Protein AF-A0A955AXB2-F1 (afdb_monomer_lite)

Radius of gyration: 25.14 Å; chains: 1; bounding box: 56×48×85 Å

Structure (mmCIF, N/CA/C/O backbone):
data_AF-A0A955AXB2-F1
#
_entry.id   AF-A0A955AXB2-F1
#
loop_
_atom_site.group_PDB
_atom_site.id
_atom_site.type_symbol
_atom_site.label_atom_id
_atom_site.label_alt_id
_atom_site.label_comp_id
_atom_site.label_asym_id
_atom_site.label_entity_id
_atom_site.label_seq_id
_atom_site.pdbx_PDB_ins_code
_atom_site.Cartn_x
_atom_site.Cartn_y
_atom_site.Cartn_z
_atom_site.occupancy
_atom_site.B_iso_or_equiv
_atom_site.auth_seq_id
_atom_site.auth_comp_id
_atom_site.auth_asym_id
_atom_site.auth_atom_id
_atom_site.pdbx_PDB_model_num
ATOM 1 N N . SER A 1 1 ? 7.270 -14.750 -4.312 1.00 51.28 1 SER A N 1
ATOM 2 C CA . SER A 1 1 ? 8.033 -15.766 -5.059 1.00 51.28 1 SER A CA 1
ATOM 3 C C . SER A 1 1 ? 7.136 -16.397 -6.114 1.00 51.28 1 SER A C 1
ATOM 5 O O . SER A 1 1 ? 6.634 -17.493 -5.933 1.00 51.28 1 SER A O 1
ATOM 7 N N . GLY A 1 2 ? 6.802 -15.643 -7.157 1.00 82.00 2 GLY A N 1
ATOM 8 C CA . GLY A 1 2 ? 5.908 -16.134 -8.207 1.00 82.00 2 GLY A CA 1
ATOM 9 C C . GLY A 1 2 ? 6.251 -15.438 -9.507 1.00 82.00 2 GLY A C 1
ATOM 10 O O . GLY A 1 2 ? 7.011 -15.958 -10.304 1.00 82.00 2 GLY A O 1
ATOM 11 N N . ALA A 1 3 ? 5.800 -14.198 -9.664 1.00 85.06 3 ALA A N 1
ATOM 12 C CA . ALA A 1 3 ? 6.042 -13.440 -10.888 1.00 85.06 3 ALA A CA 1
ATOM 13 C C . ALA A 1 3 ? 7.533 -13.166 -11.183 1.00 85.06 3 ALA A C 1
ATOM 15 O O . ALA A 1 3 ? 7.950 -13.289 -12.324 1.00 85.06 3 ALA A O 1
ATOM 16 N N . VAL A 1 4 ? 8.346 -12.840 -10.169 1.00 89.06 4 VAL A N 1
ATOM 17 C CA . VAL A 1 4 ? 9.789 -12.568 -10.359 1.00 89.06 4 VAL A CA 1
ATOM 18 C C . VAL A 1 4 ? 10.558 -13.820 -10.793 1.00 89.06 4 VAL A C 1
ATOM 20 O O . VAL A 1 4 ? 11.469 -13.723 -11.606 1.00 89.06 4 VAL A O 1
ATOM 23 N N . ASP A 1 5 ? 10.171 -14.989 -10.283 1.00 90.69 5 ASP A N 1
ATOM 24 C CA . ASP A 1 5 ? 10.824 -16.253 -10.627 1.00 90.69 5 ASP A CA 1
ATOM 25 C C . ASP A 1 5 ? 10.492 -16.650 -12.078 1.00 90.69 5 ASP A C 1
ATOM 27 O O . ASP A 1 5 ? 11.391 -17.035 -12.818 1.00 90.69 5 ASP A O 1
ATOM 31 N N . LEU A 1 6 ? 9.240 -16.431 -12.513 1.00 91.75 6 LEU A N 1
ATOM 32 C CA . LEU A 1 6 ? 8.797 -16.650 -13.900 1.00 91.75 6 LEU A CA 1
ATOM 33 C C . LEU A 1 6 ? 9.489 -15.721 -14.910 1.00 91.75 6 LEU A C 1
ATOM 35 O O . LEU A 1 6 ? 9.713 -16.116 -16.051 1.00 91.75 6 LEU A O 1
ATOM 39 N N . LEU A 1 7 ? 9.831 -14.490 -14.507 1.00 89.44 7 LEU A N 1
ATOM 40 C CA . LEU A 1 7 ? 10.678 -13.617 -15.329 1.00 89.44 7 LEU A CA 1
ATOM 41 C C . LEU A 1 7 ? 12.093 -14.196 -15.460 1.00 89.44 7 LEU A C 1
ATOM 43 O O . LEU A 1 7 ? 12.698 -14.135 -16.524 1.00 89.44 7 LEU A O 1
ATOM 47 N N . GLY A 1 8 ? 12.624 -14.757 -14.372 1.00 87.94 8 GLY A N 1
ATOM 48 C CA . GLY A 1 8 ? 13.990 -15.267 -14.325 1.00 87.94 8 GLY A CA 1
ATOM 49 C C . GLY A 1 8 ? 14.218 -16.574 -15.069 1.00 87.94 8 GLY A C 1
ATOM 50 O O . GLY A 1 8 ? 15.299 -16.777 -15.620 1.00 87.94 8 GLY A O 1
ATOM 51 N N . ASP A 1 9 ? 13.225 -17.462 -15.082 1.00 91.06 9 ASP A N 1
ATOM 52 C CA . ASP A 1 9 ? 13.291 -18.735 -15.807 1.00 91.06 9 ASP A CA 1
ATOM 53 C C . ASP A 1 9 ? 12.774 -18.649 -17.255 1.00 91.06 9 ASP A C 1
ATOM 55 O O . ASP A 1 9 ? 12.876 -19.623 -18.004 1.00 91.06 9 ASP A O 1
ATOM 59 N N . GLY A 1 10 ? 12.271 -17.479 -17.666 1.00 89.62 10 GLY A N 1
ATOM 60 C CA . GLY A 1 10 ? 11.761 -17.221 -19.012 1.00 89.62 10 GLY A CA 1
ATOM 61 C C . GLY A 1 10 ? 10.361 -17.780 -19.275 1.00 89.62 10 GLY A C 1
ATOM 62 O O . GLY A 1 10 ? 9.910 -17.775 -20.417 1.00 89.62 10 GLY A O 1
ATOM 63 N N . SER A 1 11 ? 9.653 -18.257 -18.248 1.00 93.56 11 SER A N 1
ATOM 64 C CA . SER A 1 11 ? 8.255 -18.692 -18.373 1.00 93.56 11 SER A CA 1
ATOM 65 C C . SER A 1 11 ? 7.278 -17.519 -18.519 1.00 93.56 11 SER A C 1
ATOM 67 O O . SER A 1 11 ? 6.122 -17.732 -18.891 1.00 93.56 11 SER A O 1
ATOM 69 N N . ALA A 1 12 ? 7.711 -16.293 -18.212 1.00 92.19 12 ALA A N 1
ATOM 70 C CA . ALA A 1 12 ? 6.975 -15.061 -18.465 1.00 92.19 12 ALA A CA 1
ATOM 71 C C . ALA A 1 12 ? 7.893 -13.968 -19.029 1.00 92.19 12 ALA A C 1
ATOM 73 O O . ALA A 1 12 ? 8.966 -13.718 -18.491 1.00 92.19 12 ALA A O 1
ATOM 74 N N . ASP A 1 13 ? 7.419 -13.255 -20.052 1.00 91.19 13 ASP A N 1
ATOM 75 C CA . ASP A 1 13 ? 8.125 -12.100 -20.630 1.00 91.19 13 ASP A CA 1
ATOM 76 C C . ASP A 1 13 ? 7.826 -10.783 -19.890 1.00 91.19 13 ASP A C 1
ATOM 78 O O . ASP A 1 13 ? 8.565 -9.807 -20.004 1.00 91.19 13 ASP A O 1
ATOM 82 N N . ALA A 1 14 ? 6.717 -10.728 -19.144 1.00 92.44 14 ALA A N 1
ATOM 83 C CA . ALA A 1 14 ? 6.271 -9.542 -18.419 1.00 92.44 14 ALA A CA 1
ATOM 84 C C . ALA A 1 14 ? 5.514 -9.910 -17.137 1.00 92.44 14 ALA A C 1
ATOM 86 O O . ALA A 1 14 ? 4.823 -10.929 -17.066 1.00 92.44 14 ALA A O 1
ATOM 87 N N . ALA A 1 15 ? 5.599 -9.039 -16.130 1.00 91.06 15 ALA A N 1
ATOM 88 C CA . ALA A 1 15 ? 4.895 -9.190 -14.864 1.00 91.06 15 ALA A CA 1
ATOM 89 C C . ALA A 1 15 ? 4.265 -7.870 -14.415 1.00 91.06 15 ALA A C 1
ATOM 91 O O . ALA A 1 15 ? 4.911 -6.824 -14.419 1.00 91.06 15 ALA A O 1
ATOM 92 N N . PHE A 1 16 ? 3.026 -7.942 -13.930 1.00 89.81 16 PHE A N 1
ATOM 93 C CA . PHE A 1 16 ? 2.415 -6.851 -13.179 1.00 89.81 16 PHE A CA 1
ATOM 94 C C . PHE A 1 16 ? 2.817 -6.982 -11.714 1.00 89.81 16 PHE A C 1
ATOM 96 O O . PHE A 1 16 ? 2.400 -7.911 -11.020 1.00 89.81 16 PHE A O 1
ATOM 103 N N . LEU A 1 17 ? 3.645 -6.053 -11.251 1.00 88.44 17 LEU A N 1
ATOM 104 C CA . LEU A 1 17 ? 4.075 -5.964 -9.863 1.00 88.44 17 LEU A CA 1
ATOM 105 C C . LEU A 1 17 ? 3.535 -4.663 -9.277 1.00 88.44 17 LEU A C 1
ATOM 107 O O . LEU A 1 17 ? 3.697 -3.596 -9.862 1.00 88.44 17 LEU A O 1
ATOM 111 N N . GLY A 1 18 ? 2.890 -4.755 -8.121 1.00 83.56 18 GLY A N 1
ATOM 112 C CA . GLY A 1 18 ? 2.308 -3.609 -7.439 1.00 83.56 18 GLY A CA 1
ATOM 113 C C . GLY A 1 18 ? 2.368 -3.795 -5.934 1.00 83.56 18 GLY A C 1
ATOM 114 O O . GLY A 1 18 ? 2.362 -4.918 -5.428 1.00 83.56 18 GLY A O 1
ATOM 115 N N . GLY A 1 19 ? 2.446 -2.683 -5.218 1.00 84.50 19 GLY A N 1
ATOM 116 C CA . GLY A 1 19 ? 2.536 -2.678 -3.772 1.00 84.50 19 GLY A CA 1
ATOM 117 C C . GLY A 1 19 ? 2.910 -1.306 -3.240 1.00 84.50 19 GLY A C 1
ATOM 118 O O . GLY A 1 19 ? 3.043 -0.332 -3.980 1.00 84.50 19 GLY A O 1
ATOM 119 N N . ALA A 1 20 ? 3.084 -1.247 -1.926 1.00 83.06 20 ALA A N 1
ATOM 120 C CA . ALA A 1 20 ? 3.637 -0.082 -1.265 1.00 83.06 20 ALA A CA 1
ATOM 121 C C . ALA A 1 20 ? 5.047 0.216 -1.801 1.00 83.06 20 ALA A C 1
ATOM 123 O O . ALA A 1 20 ? 5.866 -0.695 -1.911 1.00 83.06 20 ALA A O 1
ATOM 124 N N . VAL A 1 21 ? 5.330 1.477 -2.130 1.00 87.12 21 VAL A N 1
ATOM 125 C CA . VAL A 1 21 ? 6.632 1.902 -2.661 1.00 87.12 21 VAL A CA 1
ATOM 126 C C . VAL A 1 21 ? 7.593 2.214 -1.499 1.00 87.12 21 VAL A C 1
ATOM 128 O O . VAL A 1 21 ? 7.199 2.936 -0.577 1.00 87.12 21 VAL A O 1
ATOM 131 N N . PRO A 1 22 ? 8.839 1.702 -1.512 1.00 88.19 22 PRO A N 1
ATOM 132 C CA . PRO A 1 22 ? 9.388 0.725 -2.458 1.00 88.19 22 PRO A CA 1
ATOM 133 C C . PRO A 1 22 ? 8.850 -0.694 -2.202 1.00 88.19 22 PRO A C 1
ATOM 135 O O . PRO A 1 22 ? 8.693 -1.116 -1.060 1.00 88.19 22 PRO A O 1
ATOM 138 N N . THR A 1 23 ? 8.596 -1.449 -3.272 1.00 88.69 23 THR A N 1
ATOM 139 C CA . THR A 1 23 ? 8.058 -2.814 -3.213 1.00 88.69 23 THR A CA 1
ATOM 140 C C . THR A 1 23 ? 9.178 -3.841 -3.355 1.00 88.69 23 THR A C 1
ATOM 142 O O . THR A 1 23 ? 9.854 -3.897 -4.383 1.00 88.69 23 THR A O 1
ATOM 145 N N . GLY A 1 24 ? 9.325 -4.726 -2.363 1.00 90.00 24 GLY A N 1
ATOM 146 C CA . GLY A 1 24 ? 10.428 -5.695 -2.311 1.00 90.00 24 GLY A CA 1
ATOM 147 C C . GLY A 1 24 ? 10.548 -6.617 -3.532 1.00 90.00 24 GLY A C 1
ATOM 148 O O . GLY A 1 24 ? 11.661 -6.922 -3.948 1.00 90.00 24 GLY A O 1
ATOM 149 N N . SER A 1 25 ? 9.438 -7.018 -4.164 1.00 90.75 25 SER A N 1
ATOM 150 C CA . SER A 1 25 ? 9.485 -7.842 -5.384 1.00 90.75 25 SER A CA 1
ATOM 151 C C . SER A 1 25 ? 10.054 -7.093 -6.591 1.00 90.75 25 SER A C 1
ATOM 153 O O . SER A 1 25 ? 10.748 -7.698 -7.402 1.00 90.75 25 SER A O 1
ATOM 155 N N . ILE A 1 26 ? 9.798 -5.787 -6.705 1.00 92.75 26 ILE A N 1
ATOM 156 C CA . ILE A 1 26 ? 10.350 -4.949 -7.779 1.00 92.75 26 ILE A CA 1
ATOM 157 C C . ILE A 1 26 ? 11.840 -4.708 -7.519 1.00 92.75 26 ILE A C 1
ATOM 159 O O . ILE A 1 26 ? 12.657 -4.843 -8.428 1.00 92.75 26 ILE A O 1
ATOM 163 N N . THR A 1 27 ? 12.221 -4.454 -6.262 1.00 93.19 27 THR A N 1
ATOM 164 C CA . THR A 1 27 ? 13.632 -4.373 -5.854 1.00 93.19 27 THR A CA 1
ATOM 165 C C . THR A 1 27 ? 14.385 -5.669 -6.162 1.00 93.19 27 THR A C 1
ATOM 167 O O . THR A 1 27 ? 15.495 -5.622 -6.684 1.00 93.19 27 THR A O 1
ATOM 170 N N . GLN A 1 28 ? 13.785 -6.830 -5.883 1.00 91.81 28 GLN A N 1
ATOM 171 C CA . GLN A 1 28 ? 14.384 -8.125 -6.205 1.00 91.81 28 GLN A CA 1
ATOM 172 C C . GLN A 1 28 ? 14.550 -8.293 -7.720 1.00 91.81 28 GLN A C 1
ATOM 174 O O . GLN A 1 28 ? 15.654 -8.576 -8.174 1.00 91.81 28 GLN A O 1
ATOM 179 N N . ALA A 1 29 ? 13.490 -8.063 -8.503 1.00 92.12 29 ALA A N 1
ATOM 180 C CA . ALA A 1 29 ? 13.532 -8.207 -9.958 1.00 92.12 29 ALA A CA 1
ATOM 181 C C . ALA A 1 29 ? 14.610 -7.319 -10.601 1.00 92.12 29 ALA A C 1
ATOM 183 O O . ALA A 1 29 ? 15.454 -7.820 -11.336 1.00 92.12 29 ALA A O 1
ATOM 184 N N . THR A 1 30 ? 14.637 -6.031 -10.248 1.00 93.25 30 THR A N 1
ATOM 185 C CA . THR A 1 30 ? 15.599 -5.037 -10.771 1.00 93.25 30 THR A CA 1
ATOM 186 C C . THR A 1 30 ? 17.043 -5.292 -10.322 1.00 93.25 30 THR A C 1
ATOM 188 O O . THR A 1 30 ? 17.992 -4.856 -10.972 1.00 93.25 30 THR A O 1
ATOM 191 N N . SER A 1 31 ? 17.245 -6.006 -9.209 1.00 92.19 31 SER A N 1
ATOM 192 C CA . SER A 1 31 ? 18.582 -6.385 -8.734 1.00 92.19 31 SER A CA 1
ATOM 193 C C . SER A 1 31 ? 19.124 -7.632 -9.432 1.00 92.19 31 SER A C 1
ATOM 195 O O . SER A 1 31 ? 20.340 -7.760 -9.577 1.00 92.19 31 SER A O 1
ATOM 197 N N . THR A 1 32 ? 18.245 -8.553 -9.836 1.00 90.44 32 THR A N 1
ATOM 198 C CA . THR A 1 32 ? 18.618 -9.852 -10.418 1.00 90.44 32 THR A CA 1
ATOM 199 C C . THR A 1 32 ? 18.653 -9.832 -11.944 1.00 90.44 32 THR A C 1
ATOM 201 O O . THR A 1 32 ? 19.529 -10.464 -12.530 1.00 90.44 32 THR A O 1
ATOM 204 N N . PHE A 1 33 ? 17.739 -9.104 -12.580 1.00 89.06 33 PHE A N 1
ATOM 205 C CA . PHE A 1 33 ? 17.561 -9.091 -14.030 1.00 89.06 33 PHE A CA 1
ATOM 206 C C . PHE A 1 33 ? 17.709 -7.677 -14.587 1.00 89.06 33 PHE A C 1
ATOM 208 O O . PHE A 1 33 ? 17.547 -6.691 -13.865 1.00 89.06 33 PHE A O 1
ATOM 215 N N . ASP A 1 34 ? 18.000 -7.589 -15.881 1.00 88.69 34 ASP A N 1
ATOM 216 C CA . ASP A 1 34 ? 17.825 -6.348 -16.627 1.00 88.69 34 ASP A CA 1
ATOM 217 C C . ASP A 1 34 ? 16.338 -6.215 -16.973 1.00 88.69 34 ASP A C 1
ATOM 219 O O . ASP A 1 34 ? 15.787 -7.056 -17.686 1.00 88.69 34 ASP A O 1
ATOM 223 N N . VAL A 1 35 ? 15.663 -5.233 -16.377 1.00 89.81 35 VAL A N 1
ATOM 224 C CA . VAL A 1 35 ? 14.211 -5.068 -16.495 1.00 89.81 35 VAL A CA 1
ATOM 225 C C . VAL A 1 35 ? 13.880 -3.721 -17.107 1.00 89.81 35 VAL A C 1
ATOM 227 O O . VAL A 1 35 ? 14.484 -2.703 -16.780 1.00 89.81 35 VAL A O 1
ATOM 230 N N . PHE A 1 36 ? 12.860 -3.716 -17.956 1.00 91.00 36 PHE A N 1
ATOM 231 C CA . PHE A 1 36 ? 12.318 -2.506 -18.550 1.00 91.00 36 PHE A CA 1
ATOM 232 C C . PHE A 1 36 ? 10.959 -2.177 -17.924 1.00 91.00 36 PHE A C 1
ATOM 234 O O . PHE A 1 36 ? 10.058 -3.020 -17.892 1.00 91.00 36 PHE A O 1
ATOM 241 N N . PHE A 1 37 ? 10.800 -0.946 -17.435 1.00 92.56 37 PHE A N 1
ATOM 242 C CA . PHE A 1 37 ? 9.522 -0.455 -16.923 1.00 92.56 37 PHE A CA 1
ATOM 243 C C . PHE A 1 37 ? 8.636 -0.012 -18.088 1.00 92.56 37 PHE A C 1
ATOM 245 O O . PHE A 1 37 ? 8.947 0.948 -18.787 1.00 92.56 37 PHE A O 1
ATOM 252 N N . VAL A 1 38 ? 7.512 -0.700 -18.291 1.00 92.19 38 VAL A N 1
ATOM 253 C CA . VAL A 1 38 ? 6.556 -0.364 -19.354 1.00 92.19 38 VAL A CA 1
ATOM 254 C C . VAL A 1 38 ? 5.634 0.764 -18.873 1.00 92.19 38 VAL A C 1
ATOM 256 O O . VAL A 1 38 ? 4.850 0.526 -17.950 1.00 92.19 38 VAL A O 1
ATOM 259 N N . PRO A 1 39 ? 5.691 1.976 -19.461 1.00 88.88 39 PRO A N 1
ATOM 260 C CA . PRO A 1 39 ? 4.860 3.092 -19.028 1.00 88.88 39 PRO A CA 1
ATOM 261 C C . PRO A 1 39 ? 3.386 2.857 -19.360 1.00 88.88 39 PRO A C 1
ATOM 263 O O . PRO A 1 39 ? 3.035 2.269 -20.386 1.00 88.88 39 PRO A O 1
ATOM 266 N N . TYR A 1 40 ? 2.508 3.371 -18.502 1.00 87.31 40 TYR A N 1
ATOM 267 C CA . TYR A 1 40 ? 1.085 3.445 -18.808 1.00 87.31 40 TYR A CA 1
ATOM 268 C C . TYR A 1 40 ? 0.824 4.600 -19.771 1.00 87.31 40 TYR A C 1
ATOM 270 O O . TYR A 1 40 ? 1.214 5.736 -19.496 1.00 87.31 40 TYR A O 1
ATOM 278 N N . ASP A 1 41 ? 0.095 4.327 -20.853 1.00 92.06 41 ASP A N 1
ATOM 279 C CA . ASP A 1 41 ? -0.450 5.386 -21.699 1.00 92.06 41 ASP A CA 1
ATOM 280 C C . ASP A 1 41 ? -1.324 6.333 -20.860 1.00 92.06 41 ASP A C 1
ATOM 282 O O . ASP A 1 41 ? -2.189 5.899 -20.092 1.00 92.06 41 ASP A O 1
ATOM 286 N N . GLU A 1 42 ? -1.090 7.636 -21.003 1.00 91.06 42 GLU A N 1
ATOM 287 C CA . GLU A 1 42 ? -1.757 8.662 -20.204 1.00 91.06 42 GLU A CA 1
ATOM 288 C C . GLU A 1 42 ? -3.272 8.662 -20.417 1.00 91.06 42 GLU A C 1
ATOM 290 O O . GLU A 1 42 ? -4.035 8.718 -19.452 1.00 91.06 42 GLU A O 1
ATOM 295 N N . GLN A 1 43 ? -3.728 8.525 -21.663 1.00 93.19 43 GLN A N 1
ATOM 296 C CA . GLN A 1 43 ? -5.157 8.534 -21.968 1.00 93.19 43 GLN A CA 1
ATOM 297 C C . GLN A 1 43 ? -5.844 7.284 -21.414 1.00 93.19 43 GLN A C 1
ATOM 299 O O . GLN A 1 43 ? -6.973 7.354 -20.931 1.00 93.19 43 GLN A O 1
ATOM 304 N N . VAL A 1 44 ? -5.180 6.125 -21.470 1.00 91.25 44 VAL A N 1
ATOM 305 C CA . VAL A 1 44 ? -5.661 4.894 -20.828 1.00 91.25 44 VAL A CA 1
ATOM 306 C C . VAL A 1 44 ? -5.757 5.085 -19.316 1.00 91.25 44 VAL A C 1
ATOM 308 O O . VAL A 1 44 ? -6.765 4.691 -18.728 1.00 91.25 44 VAL A O 1
ATOM 311 N N . ARG A 1 45 ? -4.749 5.706 -18.694 1.00 91.25 45 ARG A N 1
ATOM 312 C CA . ARG A 1 45 ? -4.717 5.960 -17.251 1.00 91.25 45 ARG A CA 1
ATOM 313 C C . ARG A 1 45 ? -5.881 6.842 -16.806 1.00 91.25 45 ARG A C 1
ATOM 315 O O . ARG A 1 45 ? -6.613 6.455 -15.898 1.00 91.25 45 ARG A O 1
ATOM 322 N N . GLN A 1 46 ? -6.121 7.948 -17.506 1.00 91.75 46 GLN A N 1
ATOM 323 C CA . GLN A 1 46 ? -7.240 8.842 -17.200 1.00 91.75 46 GLN A CA 1
ATOM 324 C C . GLN A 1 46 ? -8.595 8.148 -17.380 1.00 91.75 46 GLN A C 1
ATOM 326 O O . GLN A 1 46 ? -9.440 8.213 -16.491 1.00 91.75 46 GLN A O 1
ATOM 331 N N . ARG A 1 47 ? -8.775 7.352 -18.445 1.00 93.25 47 ARG A N 1
ATOM 332 C CA . ARG A 1 47 ? -9.998 6.543 -18.612 1.00 93.25 47 ARG A CA 1
ATOM 333 C C . ARG A 1 47 ? -10.213 5.540 -17.477 1.00 93.25 47 ARG A C 1
ATOM 335 O O . ARG A 1 47 ? -11.359 5.241 -17.143 1.00 93.25 47 ARG A O 1
ATOM 342 N N . LEU A 1 48 ? -9.144 4.975 -16.911 1.00 91.38 48 LEU A N 1
ATOM 343 C CA . LEU A 1 48 ? -9.246 4.073 -15.762 1.00 91.38 48 LEU A CA 1
ATOM 344 C C . LEU A 1 48 ? -9.669 4.824 -14.500 1.00 91.38 48 LEU A C 1
ATOM 346 O O . LEU A 1 48 ? -10.560 4.340 -13.810 1.00 91.38 48 LEU A O 1
ATOM 350 N N . ILE A 1 49 ? -9.088 5.995 -14.238 1.00 90.19 49 ILE A N 1
ATOM 351 C CA . ILE A 1 49 ? -9.437 6.846 -13.090 1.00 90.19 49 ILE A CA 1
ATOM 352 C C . ILE A 1 49 ? -10.900 7.301 -13.178 1.00 90.19 49 ILE A C 1
ATOM 354 O O . ILE A 1 49 ? -11.651 7.154 -12.217 1.00 90.19 49 ILE A O 1
ATOM 358 N N . GLU A 1 50 ? -11.343 7.763 -14.350 1.00 90.81 50 GLU A N 1
ATOM 359 C CA . GLU A 1 50 ? -12.732 8.184 -14.582 1.00 90.81 50 GLU A CA 1
ATOM 360 C C . GLU A 1 50 ? -13.733 7.037 -14.391 1.00 90.81 50 GLU A C 1
ATOM 362 O O . GLU A 1 50 ? -14.811 7.219 -13.823 1.00 90.81 50 GLU A O 1
ATOM 367 N N . LYS A 1 51 ? -13.393 5.839 -14.880 1.00 92.75 51 LYS A N 1
ATOM 368 C CA . LYS A 1 51 ? -14.294 4.681 -14.847 1.00 92.75 51 LYS A CA 1
ATOM 369 C C . LYS A 1 51 ? -14.324 3.985 -13.487 1.00 92.75 51 LYS A C 1
ATOM 371 O O . LYS A 1 51 ? -15.338 3.380 -13.133 1.00 92.75 51 LYS A O 1
ATOM 376 N N . TYR A 1 52 ? -13.218 4.019 -12.755 1.00 88.44 52 TYR A N 1
ATOM 377 C CA . TYR A 1 52 ? -13.022 3.274 -11.519 1.00 88.44 52 TYR A CA 1
ATOM 378 C C . TYR A 1 52 ? -12.498 4.223 -10.431 1.00 88.44 52 TYR A C 1
ATOM 380 O O . TYR A 1 52 ? -11.286 4.382 -10.291 1.00 88.44 52 TYR A O 1
ATOM 388 N N . PRO A 1 53 ? -13.394 4.796 -9.604 1.00 79.19 53 PRO A N 1
ATOM 389 C CA . PRO A 1 53 ? -13.062 5.846 -8.629 1.00 79.19 53 PRO A CA 1
ATOM 390 C C . PRO A 1 53 ? -12.053 5.469 -7.528 1.00 79.19 53 PRO A C 1
ATOM 392 O O . PRO A 1 53 ? -11.717 6.304 -6.695 1.00 79.19 53 PRO A O 1
ATOM 395 N N . PHE A 1 54 ? -11.604 4.211 -7.482 1.00 80.69 54 PHE A N 1
ATOM 396 C CA . PHE A 1 54 ? -10.553 3.741 -6.578 1.00 80.69 54 PHE A CA 1
ATOM 397 C C . PHE A 1 54 ? -9.139 3.877 -7.166 1.00 80.69 54 PHE A C 1
ATOM 399 O O . PHE A 1 54 ? -8.163 3.720 -6.433 1.00 80.69 54 PHE A O 1
ATOM 406 N N . PHE A 1 55 ? -9.008 4.137 -8.471 1.00 87.62 55 PHE A N 1
ATOM 407 C CA . PHE A 1 55 ? -7.726 4.487 -9.069 1.00 87.62 55 PHE A CA 1
ATOM 408 C C . PHE A 1 55 ? -7.441 5.975 -8.874 1.00 87.62 55 PHE A C 1
ATOM 410 O O . PHE A 1 55 ? -8.294 6.830 -9.095 1.00 87.62 55 PHE A O 1
ATOM 417 N N . HIS A 1 56 ? -6.201 6.273 -8.513 1.00 86.56 56 HIS A N 1
ATOM 418 C CA . HIS A 1 56 ? -5.662 7.619 -8.414 1.00 86.56 56 HIS A CA 1
ATOM 419 C C . HIS A 1 56 ? -4.363 7.702 -9.211 1.00 86.56 56 HIS A C 1
ATOM 421 O O . HIS A 1 56 ? -3.629 6.714 -9.311 1.00 86.56 56 HIS A O 1
ATOM 427 N N . ASP A 1 57 ? -4.054 8.886 -9.732 1.00 89.19 57 ASP A N 1
ATOM 428 C CA . ASP A 1 57 ? -2.727 9.159 -10.277 1.00 89.19 57 ASP A CA 1
ATOM 429 C C . ASP A 1 57 ? -1.662 9.019 -9.179 1.00 89.19 57 ASP A C 1
ATOM 431 O O . ASP A 1 57 ? -1.867 9.395 -8.020 1.00 89.19 57 ASP A O 1
ATOM 435 N N . ALA A 1 58 ? -0.515 8.457 -9.548 1.00 89.75 58 ALA A N 1
ATOM 436 C CA . ALA A 1 58 ? 0.661 8.401 -8.697 1.00 89.75 58 ALA A CA 1
ATOM 437 C C . ALA A 1 58 ? 1.939 8.431 -9.529 1.00 89.75 58 ALA A C 1
ATOM 439 O O . ALA A 1 58 ? 1.955 8.026 -10.688 1.00 89.75 58 ALA A O 1
ATOM 440 N N . THR A 1 59 ? 3.028 8.852 -8.897 1.00 92.38 59 THR A N 1
ATOM 441 C CA . THR A 1 59 ? 4.359 8.863 -9.501 1.00 92.38 59 THR A CA 1
ATOM 442 C C . THR A 1 59 ? 5.306 8.099 -8.595 1.00 92.38 59 THR A C 1
ATOM 444 O O . THR A 1 59 ? 5.345 8.339 -7.386 1.00 92.38 59 THR A O 1
ATOM 447 N N . VAL A 1 60 ? 6.055 7.159 -9.167 1.00 92.75 60 VAL A N 1
ATOM 448 C CA . VAL A 1 60 ? 7.206 6.552 -8.494 1.00 92.75 60 VAL A CA 1
ATOM 449 C C . VAL A 1 60 ? 8.417 7.426 -8.810 1.00 92.75 60 VAL A C 1
ATOM 451 O O . VAL A 1 60 ? 8.736 7.549 -9.991 1.00 92.75 60 VAL A O 1
ATOM 454 N N . PRO A 1 61 ? 9.080 8.030 -7.809 1.00 93.25 61 PRO A N 1
ATOM 455 C CA . PRO A 1 61 ? 10.234 8.881 -8.069 1.00 93.25 61 PRO A CA 1
ATOM 456 C C . PRO A 1 61 ? 11.368 8.127 -8.768 1.00 93.25 61 PRO A C 1
ATOM 458 O O . PRO A 1 61 ? 11.628 6.959 -8.443 1.00 93.25 61 PRO A O 1
ATOM 461 N N . GLY A 1 62 ? 12.079 8.805 -9.664 1.00 95.12 62 GLY A N 1
ATOM 462 C CA . GLY A 1 62 ? 13.335 8.314 -10.228 1.00 95.12 62 GLY A CA 1
ATOM 463 C C . GLY A 1 62 ? 14.336 7.926 -9.131 1.00 95.12 62 GLY A C 1
ATOM 464 O O . GLY A 1 62 ? 14.333 8.460 -8.020 1.00 95.12 62 GLY A O 1
ATOM 465 N N . GLY A 1 63 ? 15.158 6.918 -9.401 1.00 93.69 63 GLY A N 1
ATOM 466 C CA . GLY A 1 63 ? 16.105 6.333 -8.452 1.00 93.69 63 GLY A CA 1
ATOM 467 C C . GLY A 1 63 ? 15.483 5.403 -7.401 1.00 93.69 63 GLY A C 1
ATOM 468 O O . GLY A 1 63 ? 16.218 4.808 -6.613 1.00 93.69 63 GLY A O 1
ATOM 469 N N . THR A 1 64 ? 14.154 5.222 -7.379 1.00 94.12 64 THR A N 1
ATOM 470 C CA . THR A 1 64 ? 13.497 4.300 -6.428 1.00 94.12 64 THR A CA 1
ATOM 471 C C . THR A 1 64 ? 13.918 2.843 -6.645 1.00 94.12 64 THR A C 1
ATOM 473 O O . THR A 1 64 ? 14.048 2.079 -5.685 1.00 94.12 64 THR A O 1
ATOM 476 N N . TYR A 1 65 ? 14.134 2.447 -7.901 1.00 94.75 65 TYR A N 1
ATOM 477 C CA . TYR A 1 65 ? 14.589 1.113 -8.277 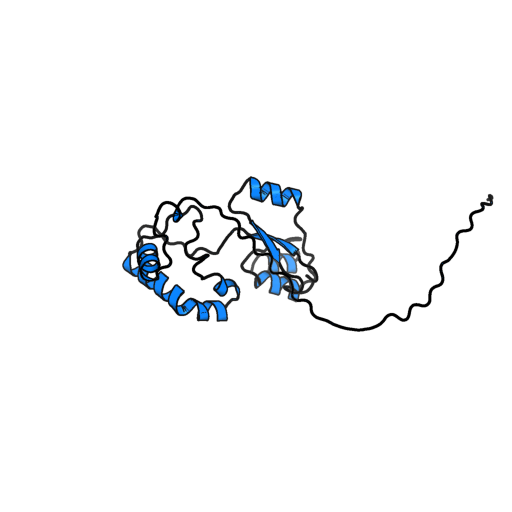1.00 94.75 65 TYR A CA 1
ATOM 478 C C . TYR A 1 65 ? 15.771 1.205 -9.237 1.00 94.75 65 TYR A C 1
ATOM 480 O O . TYR A 1 65 ? 15.918 2.180 -9.970 1.00 94.75 65 TYR A O 1
ATOM 488 N N . LYS A 1 66 ? 16.604 0.162 -9.269 1.00 93.31 66 LYS A N 1
ATOM 489 C CA . LYS A 1 66 ? 17.704 0.080 -10.232 1.00 93.31 66 LYS A CA 1
ATOM 490 C C . LYS A 1 66 ? 17.139 0.057 -11.660 1.00 93.31 66 LYS A C 1
ATOM 492 O O . LYS A 1 66 ? 16.258 -0.750 -11.945 1.00 93.31 66 LYS A O 1
ATOM 497 N N . GLY A 1 67 ? 17.656 0.926 -12.530 1.00 90.62 67 GLY A N 1
ATOM 498 C CA . GLY A 1 67 ? 17.195 1.071 -13.917 1.00 90.62 67 GLY A CA 1
ATOM 499 C C . GLY A 1 67 ? 15.928 1.919 -14.088 1.00 90.62 67 GLY A C 1
ATOM 500 O O . GLY A 1 67 ? 15.426 2.029 -15.201 1.00 90.62 67 GLY A O 1
ATOM 501 N N . LEU A 1 68 ? 15.403 2.510 -13.008 1.00 94.38 68 LEU A N 1
ATOM 502 C CA . LEU A 1 68 ? 14.351 3.522 -13.068 1.00 94.38 68 LEU A CA 1
ATOM 503 C C . LEU A 1 68 ? 14.964 4.881 -12.739 1.00 94.38 68 LEU A C 1
ATOM 505 O O . LEU A 1 68 ? 14.955 5.290 -11.583 1.00 94.38 68 LEU A O 1
ATOM 509 N N . ASP A 1 69 ? 15.540 5.547 -13.734 1.00 92.44 69 ASP A N 1
ATOM 510 C CA . ASP A 1 69 ? 16.283 6.794 -13.517 1.00 92.44 69 ASP A CA 1
ATOM 511 C C . ASP A 1 69 ? 15.369 8.029 -13.476 1.00 92.44 69 ASP A C 1
ATOM 513 O O . ASP A 1 69 ? 15.635 8.976 -12.738 1.00 92.44 69 ASP A O 1
ATOM 517 N N . GLU A 1 70 ? 14.260 7.991 -14.214 1.00 94.12 70 GLU A N 1
ATOM 518 C CA . GLU A 1 70 ? 13.278 9.074 -14.299 1.00 94.12 70 GLU A CA 1
ATOM 519 C C . GLU A 1 70 ? 12.007 8.762 -13.499 1.00 94.12 70 GLU A C 1
ATOM 521 O O . GLU A 1 70 ? 11.690 7.605 -13.203 1.00 94.12 70 GLU A O 1
ATOM 526 N N . ASP A 1 71 ? 11.262 9.815 -13.164 1.00 94.62 71 ASP A N 1
ATOM 527 C CA . ASP A 1 71 ? 9.948 9.705 -12.539 1.00 94.62 71 ASP A CA 1
ATOM 528 C C . ASP A 1 71 ? 9.000 8.881 -13.415 1.00 94.62 71 ASP A C 1
ATOM 530 O O . ASP A 1 71 ? 8.820 9.147 -14.602 1.00 94.62 71 ASP A O 1
ATOM 534 N N . PHE A 1 72 ? 8.356 7.887 -12.808 1.00 93.50 72 PHE A N 1
ATOM 535 C CA . PHE A 1 72 ? 7.500 6.941 -13.510 1.00 93.50 72 PHE A CA 1
ATOM 536 C C . PHE A 1 72 ? 6.019 7.169 -13.167 1.00 93.50 72 PHE A C 1
ATOM 538 O O . PHE A 1 72 ? 5.591 6.840 -12.049 1.00 93.50 72 PHE A O 1
ATOM 545 N N . PRO A 1 73 ? 5.210 7.698 -14.108 1.00 93.00 73 PRO A N 1
ATOM 546 C CA . PRO A 1 73 ? 3.773 7.862 -13.926 1.00 93.00 73 PRO A CA 1
ATOM 547 C C . PRO A 1 73 ? 3.066 6.505 -13.877 1.00 93.00 73 PRO A C 1
ATOM 549 O O . PRO A 1 73 ? 3.197 5.669 -14.772 1.00 93.00 73 PRO A O 1
ATOM 552 N N . THR A 1 74 ? 2.271 6.290 -12.837 1.00 91.50 74 THR A N 1
ATOM 553 C CA . THR A 1 74 ? 1.591 5.025 -12.562 1.00 91.50 74 THR A CA 1
ATOM 554 C C . THR A 1 74 ? 0.221 5.253 -11.922 1.00 91.50 74 THR A C 1
ATOM 556 O O . THR A 1 74 ? -0.258 6.377 -11.780 1.00 91.50 74 THR A O 1
ATOM 559 N N . LEU A 1 75 ? -0.433 4.156 -11.555 1.00 89.69 75 LEU A N 1
ATOM 560 C CA . LEU A 1 75 ? -1.708 4.142 -10.857 1.00 89.69 75 LEU A CA 1
ATOM 561 C C . LEU A 1 75 ? -1.528 3.708 -9.406 1.00 89.69 75 LEU A C 1
ATOM 563 O O . LEU A 1 75 ? -0.846 2.729 -9.104 1.00 89.69 75 LEU A O 1
ATOM 567 N N . ASN A 1 76 ? -2.221 4.401 -8.513 1.00 85.88 76 ASN A N 1
ATOM 568 C CA . ASN A 1 76 ? -2.419 4.001 -7.132 1.00 85.88 76 ASN A CA 1
ATOM 569 C C . ASN A 1 76 ? -3.846 3.466 -6.967 1.00 85.88 76 ASN A C 1
ATOM 571 O O . ASN A 1 76 ? -4.809 4.139 -7.317 1.00 85.88 76 ASN A O 1
ATOM 575 N N . VAL A 1 77 ? -3.980 2.256 -6.424 1.00 82.69 77 VAL A N 1
ATOM 576 C CA . VAL A 1 77 ? -5.272 1.586 -6.162 1.00 82.69 77 VAL A CA 1
ATOM 577 C C . VAL A 1 77 ? -5.886 1.953 -4.804 1.00 82.69 77 VAL A C 1
ATOM 579 O O . VAL A 1 77 ? -6.873 1.357 -4.378 1.00 82.69 77 VAL A O 1
ATOM 582 N N . GLY A 1 78 ? -5.283 2.907 -4.097 1.00 73.69 78 GLY A N 1
ATOM 583 C CA . GLY A 1 78 ? -5.686 3.348 -2.771 1.00 73.69 78 GLY A CA 1
ATOM 584 C C . GLY A 1 78 ? -4.826 2.771 -1.644 1.00 73.69 78 GLY A C 1
ATOM 585 O O . GLY A 1 78 ? -3.863 2.033 -1.847 1.00 73.69 78 GLY A O 1
ATOM 586 N N . SER A 1 79 ? -5.167 3.171 -0.419 1.00 69.62 79 SER A N 1
ATOM 587 C CA . SER A 1 79 ? -4.440 2.794 0.791 1.00 69.62 79 SER A CA 1
ATOM 588 C C . SER A 1 79 ? -4.588 1.308 1.120 1.00 69.62 79 SER A C 1
ATOM 590 O O . SER A 1 79 ? -5.604 0.679 0.828 1.00 69.62 79 SER A O 1
ATOM 592 N N . MET A 1 80 ? -3.582 0.759 1.800 1.00 72.75 80 MET A N 1
ATOM 593 C CA . MET A 1 80 ? -3.687 -0.557 2.421 1.00 72.75 80 MET A CA 1
ATOM 594 C C . MET A 1 80 ? -4.720 -0.519 3.549 1.00 72.75 80 MET A C 1
ATOM 596 O O . MET A 1 80 ? -4.588 0.264 4.488 1.00 72.75 80 MET A O 1
ATOM 600 N N . HIS A 1 81 ? -5.731 -1.378 3.457 1.00 81.06 81 HIS A N 1
ATOM 601 C CA . HIS A 1 81 ? -6.754 -1.531 4.486 1.00 81.06 81 HIS A CA 1
ATOM 602 C C . HIS A 1 81 ? -6.453 -2.756 5.344 1.00 81.06 81 HIS A C 1
ATOM 604 O O . HIS A 1 81 ? -6.139 -3.826 4.819 1.00 81.06 81 HIS A O 1
ATOM 610 N N . LEU A 1 82 ? -6.613 -2.618 6.659 1.00 88.19 82 LEU A N 1
ATOM 611 C CA . LEU A 1 82 ? -6.743 -3.765 7.548 1.00 88.19 82 LEU A CA 1
ATOM 612 C C . LEU A 1 82 ? -8.230 -4.103 7.665 1.00 88.19 82 LEU A C 1
ATOM 614 O O . LEU A 1 82 ? -8.979 -3.408 8.346 1.00 88.19 82 LEU A O 1
ATOM 618 N N . ILE A 1 83 ? -8.652 -5.143 6.951 1.00 90.94 83 ILE A N 1
ATOM 619 C CA . ILE A 1 83 ? -10.057 -5.551 6.862 1.00 90.94 83 ILE A CA 1
ATOM 620 C C . ILE A 1 83 ? -10.297 -6.718 7.813 1.00 90.94 83 ILE A C 1
ATOM 622 O O . ILE A 1 83 ? -9.482 -7.634 7.916 1.00 90.94 83 ILE A O 1
ATOM 626 N N . THR A 1 84 ? -11.438 -6.691 8.493 1.00 92.94 84 THR A N 1
ATOM 627 C CA . THR A 1 84 ? -11.877 -7.754 9.393 1.00 92.94 84 THR A CA 1
ATOM 628 C C . THR A 1 84 ? -13.344 -8.098 9.151 1.00 92.94 84 THR A C 1
ATOM 630 O O . THR A 1 84 ? -14.068 -7.346 8.500 1.00 92.94 84 THR A O 1
ATOM 633 N N . SER A 1 85 ? -13.791 -9.246 9.658 1.00 94.50 85 SER A N 1
ATOM 634 C CA . SER A 1 85 ? -15.208 -9.612 9.616 1.00 94.50 85 SER A CA 1
ATOM 635 C C . SER A 1 85 ? -16.029 -8.676 10.503 1.00 94.50 85 SER A C 1
ATOM 637 O O . SER A 1 85 ? -15.628 -8.380 11.627 1.00 94.50 85 SER A O 1
ATOM 639 N N . ALA A 1 86 ? -17.217 -8.285 10.034 1.00 93.75 86 ALA A N 1
ATOM 640 C CA . ALA A 1 86 ? -18.163 -7.476 10.805 1.00 93.75 86 ALA A CA 1
ATOM 641 C C . ALA A 1 86 ? -18.633 -8.152 12.109 1.00 93.75 86 ALA A C 1
ATOM 643 O O . ALA A 1 86 ? -19.145 -7.480 12.995 1.00 93.75 86 ALA A O 1
ATOM 644 N N . GLY A 1 87 ? -18.480 -9.478 12.224 1.00 95.12 87 GLY A N 1
ATOM 645 C CA . GLY A 1 87 ? -18.834 -10.240 13.425 1.00 95.12 87 GLY A CA 1
ATOM 646 C C . GLY A 1 87 ? -17.693 -10.422 14.428 1.00 95.12 87 GLY A C 1
ATOM 647 O O . GLY A 1 87 ? -17.835 -11.240 15.335 1.00 95.12 87 GLY A O 1
ATOM 648 N N . GLN A 1 88 ? -16.544 -9.762 14.245 1.00 97.50 88 GLN A N 1
ATOM 649 C CA . GLN A 1 88 ? -15.486 -9.799 15.254 1.00 97.50 88 GLN A CA 1
ATOM 650 C C . GLN A 1 88 ? -15.895 -9.039 16.518 1.00 97.50 88 GLN A C 1
ATOM 652 O O . GLN A 1 88 ? -16.714 -8.126 16.489 1.00 97.50 88 GLN A O 1
ATOM 657 N N . ASP A 1 89 ? -15.304 -9.433 17.641 1.00 98.06 89 ASP A N 1
ATOM 658 C CA . ASP A 1 89 ? -15.550 -8.781 18.920 1.00 98.06 89 ASP A CA 1
ATOM 659 C C . ASP A 1 89 ? -15.112 -7.302 18.892 1.00 98.06 89 ASP A C 1
ATOM 661 O O . ASP A 1 89 ? -14.038 -6.955 18.389 1.00 98.06 89 ASP A O 1
ATOM 665 N N . GLU A 1 90 ? -15.962 -6.417 19.421 1.00 97.69 90 GLU A N 1
ATOM 666 C CA . GLU A 1 90 ? -15.717 -4.971 19.412 1.00 97.69 90 GLU A CA 1
ATOM 667 C C . GLU A 1 90 ? -14.454 -4.603 20.190 1.00 97.69 90 GLU A C 1
ATOM 669 O O . GLU A 1 90 ? -13.661 -3.783 19.717 1.00 97.69 90 GLU A O 1
ATOM 674 N N . GLU A 1 91 ? -14.254 -5.223 21.355 1.00 98.12 91 GLU A N 1
ATOM 675 C CA . GLU A 1 91 ? -13.110 -4.950 22.218 1.00 98.12 91 GLU A CA 1
ATOM 676 C C . GLU A 1 91 ? -11.812 -5.394 21.548 1.00 98.12 91 GLU A C 1
ATOM 678 O O . GLU A 1 91 ? -10.841 -4.638 21.519 1.00 98.12 91 GLU A O 1
ATOM 683 N N . LEU A 1 92 ? -11.811 -6.572 20.923 1.00 98.06 92 LEU A N 1
ATOM 684 C CA . LEU A 1 92 ? -10.674 -7.053 20.145 1.00 98.06 92 LEU A CA 1
ATOM 685 C C . LEU A 1 92 ? -10.274 -6.057 19.049 1.00 98.06 92 LEU A C 1
ATOM 687 O O . LEU A 1 92 ? -9.098 -5.706 18.928 1.00 98.06 92 LEU A O 1
ATOM 691 N N . VAL A 1 93 ? -11.238 -5.587 18.252 1.00 98.19 93 VAL A N 1
ATOM 692 C CA . VAL A 1 93 ? -10.949 -4.650 17.156 1.00 98.19 93 VAL A CA 1
ATOM 693 C C . VAL A 1 93 ? -10.506 -3.288 17.687 1.00 98.19 93 VAL A C 1
ATOM 695 O O . VAL A 1 93 ? -9.591 -2.690 17.119 1.00 98.19 93 VAL A O 1
ATOM 698 N N . TYR A 1 94 ? -11.091 -2.808 18.786 1.00 98.19 94 TYR A N 1
ATOM 699 C CA . TYR A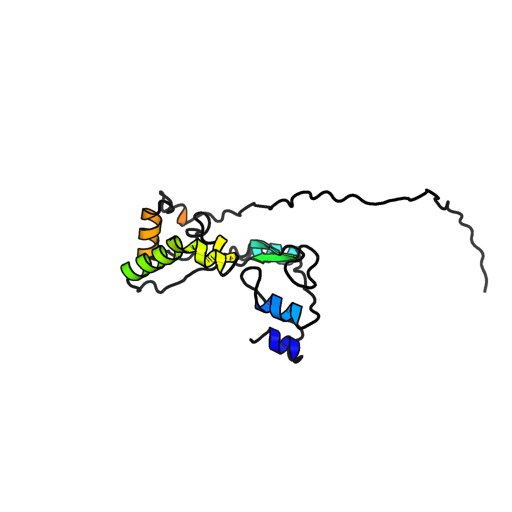 1 94 ? -10.642 -1.588 19.457 1.00 98.19 94 TYR A CA 1
ATOM 700 C C . TYR A 1 94 ? -9.174 -1.699 19.892 1.00 98.19 94 TYR A C 1
ATOM 702 O O . TYR A 1 94 ? -8.361 -0.854 19.514 1.00 98.19 94 TYR A O 1
ATOM 710 N N . GLN A 1 95 ? -8.812 -2.760 20.622 1.00 98.25 95 GLN A N 1
ATOM 711 C CA . GLN A 1 95 ? -7.449 -2.950 21.128 1.00 98.25 95 GLN A CA 1
ATOM 712 C C . GLN A 1 95 ? -6.436 -3.107 19.992 1.00 98.25 95 GLN A C 1
ATOM 714 O O . GLN A 1 95 ? -5.348 -2.534 20.052 1.00 98.25 95 GLN A O 1
ATOM 719 N N . LEU A 1 96 ? -6.798 -3.826 18.926 1.00 97.12 96 LEU A N 1
ATOM 720 C CA . LEU A 1 96 ? -5.957 -3.960 17.739 1.00 97.12 96 LEU A CA 1
ATOM 721 C C . LEU A 1 96 ? -5.726 -2.606 17.055 1.00 97.12 96 LEU A C 1
ATOM 723 O O . LEU A 1 96 ? -4.583 -2.245 16.774 1.00 97.12 96 LEU A O 1
ATOM 727 N N . THR A 1 97 ? -6.797 -1.842 16.826 1.00 96.25 97 THR A N 1
ATOM 728 C CA . THR A 1 97 ? -6.723 -0.518 16.187 1.00 96.25 97 THR A CA 1
ATOM 729 C C . THR A 1 97 ? -5.852 0.429 17.011 1.00 96.25 97 THR A C 1
ATOM 731 O O . THR A 1 97 ? -4.941 1.058 16.470 1.00 96.25 97 THR A O 1
ATOM 734 N N . LYS A 1 98 ? -6.076 0.466 18.330 1.00 96.94 98 LYS A N 1
ATOM 735 C CA . LYS A 1 98 ? -5.286 1.252 19.279 1.00 96.94 98 LYS A CA 1
ATOM 736 C C . LYS A 1 98 ? -3.809 0.877 19.242 1.00 96.94 98 LYS A C 1
ATOM 738 O O . LYS A 1 98 ? -2.963 1.748 19.070 1.00 96.94 98 LYS A O 1
ATOM 743 N N . THR A 1 99 ? -3.509 -0.416 19.329 1.00 97.00 99 THR A N 1
ATOM 744 C CA . THR A 1 99 ? -2.132 -0.926 19.329 1.00 97.00 99 THR A CA 1
ATOM 745 C C . THR A 1 99 ? -1.396 -0.517 18.056 1.00 97.00 99 THR A C 1
ATOM 747 O O . THR A 1 99 ? -0.273 -0.023 18.130 1.00 97.00 99 THR A O 1
ATOM 750 N N . ILE A 1 100 ? -2.020 -0.667 16.885 1.00 94.44 100 ILE A N 1
ATOM 751 C CA . ILE A 1 100 ? -1.403 -0.265 15.612 1.00 94.44 100 ILE A CA 1
ATOM 752 C C . ILE A 1 100 ? -1.174 1.248 15.577 1.00 94.44 100 ILE A C 1
ATOM 754 O O . ILE A 1 100 ? -0.106 1.700 15.170 1.00 94.44 100 ILE A O 1
ATOM 758 N N . TRP A 1 101 ? -2.160 2.036 16.007 1.00 94.81 101 TRP A N 1
ATOM 759 C CA . TRP A 1 101 ? -2.063 3.492 15.988 1.00 94.81 101 TRP A CA 1
ATOM 760 C C . TRP A 1 101 ? -0.974 4.025 16.919 1.00 94.81 101 TRP A C 1
ATOM 762 O O . TRP A 1 101 ? -0.181 4.882 16.524 1.00 94.81 101 TRP A O 1
ATOM 772 N N . GLU A 1 102 ? -0.915 3.524 18.151 1.00 95.56 102 GLU A N 1
ATOM 773 C CA . GLU A 1 102 ? 0.063 3.949 19.155 1.00 95.56 102 GLU A CA 1
ATOM 774 C C . GLU A 1 102 ? 1.492 3.562 18.752 1.00 95.56 102 GLU A C 1
ATOM 776 O O . GLU A 1 102 ? 2.414 4.336 18.992 1.00 95.56 102 GLU A O 1
ATOM 781 N N . ASN A 1 103 ? 1.664 2.446 18.036 1.00 95.56 103 ASN A N 1
ATOM 782 C CA . ASN A 1 103 ? 2.968 1.946 17.583 1.00 95.56 103 ASN A CA 1
ATOM 783 C C . ASN A 1 103 ? 3.264 2.247 16.099 1.00 95.56 103 ASN A C 1
ATOM 785 O O . ASN A 1 103 ? 4.158 1.648 15.499 1.00 95.56 103 ASN A O 1
ATOM 789 N N . ARG A 1 104 ? 2.539 3.182 15.470 1.00 93.50 104 ARG A N 1
ATOM 790 C CA . ARG A 1 104 ? 2.682 3.502 14.032 1.00 93.50 104 ARG A CA 1
ATOM 791 C C . ARG A 1 104 ? 4.098 3.929 13.624 1.00 93.50 104 ARG A C 1
ATOM 793 O O . ARG A 1 104 ? 4.501 3.701 12.487 1.00 93.50 104 ARG A O 1
ATOM 800 N N . GLU A 1 105 ? 4.863 4.521 14.540 1.00 94.12 105 GLU A N 1
ATOM 801 C CA . GLU A 1 105 ? 6.264 4.889 14.299 1.00 94.12 105 GLU A CA 1
ATOM 802 C C . GLU A 1 105 ? 7.154 3.655 14.135 1.00 94.12 105 GLU A C 1
ATOM 804 O O . GLU A 1 105 ? 8.000 3.621 13.241 1.00 94.12 105 GLU A O 1
ATOM 809 N N . GLU A 1 106 ? 6.914 2.600 14.917 1.00 94.75 106 GLU A N 1
ATOM 810 C CA . GLU A 1 106 ? 7.617 1.327 14.753 1.00 94.75 106 GLU A CA 1
ATOM 811 C C . GLU A 1 106 ? 7.269 0.680 13.411 1.00 94.75 106 GLU A C 1
ATOM 813 O O . GLU A 1 106 ? 8.152 0.170 12.719 1.00 94.75 106 GLU A O 1
ATOM 818 N N . VAL A 1 107 ? 6.002 0.763 12.988 1.00 91.06 107 VAL A N 1
ATOM 819 C CA . VAL A 1 107 ? 5.575 0.294 11.661 1.00 91.06 107 VAL A CA 1
ATOM 820 C C . VAL A 1 107 ? 6.304 1.067 10.556 1.00 91.06 107 VAL A C 1
ATOM 822 O O . VAL A 1 107 ? 6.852 0.458 9.636 1.00 91.06 107 VAL A O 1
ATOM 825 N N . ALA A 1 108 ? 6.372 2.397 10.664 1.00 91.19 108 ALA A N 1
ATOM 826 C CA . ALA A 1 108 ? 7.083 3.253 9.714 1.00 91.19 108 ALA A CA 1
ATOM 827 C C . ALA A 1 108 ? 8.598 2.985 9.680 1.00 91.19 108 ALA A C 1
ATOM 829 O O . ALA A 1 108 ? 9.218 3.104 8.622 1.00 91.19 108 ALA A O 1
ATOM 830 N N . ALA A 1 109 ? 9.191 2.584 10.807 1.00 93.25 109 ALA A N 1
ATOM 831 C CA . ALA A 1 109 ? 10.594 2.185 10.881 1.00 93.25 109 ALA A CA 1
ATOM 832 C C . ALA A 1 109 ? 10.869 0.844 10.177 1.00 93.25 109 ALA A C 1
ATOM 834 O O . ALA A 1 109 ? 11.985 0.614 9.712 1.00 93.25 109 ALA A O 1
ATOM 835 N N . LYS A 1 110 ? 9.872 -0.048 10.085 1.00 90.19 110 LYS A N 1
ATOM 836 C CA . LYS A 1 110 ? 9.988 -1.321 9.352 1.00 90.19 110 LYS A CA 1
ATOM 837 C C . LYS A 1 110 ? 9.699 -1.182 7.861 1.00 90.19 110 LYS A C 1
ATOM 839 O O . LYS A 1 110 ? 10.294 -1.912 7.072 1.00 90.19 110 LYS A O 1
ATOM 844 N N . HIS A 1 111 ? 8.795 -0.283 7.474 1.00 85.25 111 HIS A N 1
ATOM 845 C CA . HIS A 1 111 ? 8.448 -0.058 6.074 1.00 85.25 111 HIS A CA 1
ATOM 846 C C . HIS A 1 111 ? 8.048 1.406 5.818 1.00 85.25 111 HIS A C 1
ATOM 848 O O . HIS A 1 111 ? 7.182 1.918 6.531 1.00 85.25 111 HIS A O 1
ATOM 854 N N . PRO A 1 112 ? 8.557 2.075 4.759 1.00 84.38 112 PRO A N 1
ATOM 855 C CA . PRO A 1 112 ? 8.250 3.484 4.476 1.00 84.38 112 PRO A CA 1
ATOM 856 C C . PRO A 1 112 ? 6.753 3.809 4.388 1.00 84.38 112 PRO A C 1
ATOM 858 O O . PRO A 1 112 ? 6.312 4.836 4.900 1.00 84.38 112 PRO A O 1
ATOM 861 N N . ALA A 1 113 ? 5.953 2.907 3.815 1.00 82.44 113 ALA A N 1
ATOM 862 C CA . ALA A 1 113 ? 4.495 3.060 3.751 1.00 82.44 113 ALA A CA 1
ATOM 863 C C . ALA A 1 113 ? 3.777 3.080 5.113 1.00 82.44 113 ALA A C 1
ATOM 865 O O . ALA A 1 113 ? 2.634 3.520 5.182 1.00 82.44 113 ALA A O 1
ATOM 866 N N . GLY A 1 114 ? 4.435 2.694 6.212 1.00 87.56 114 GLY A N 1
ATOM 867 C CA . GLY A 1 114 ? 3.893 2.891 7.558 1.00 87.56 114 GLY A CA 1
ATOM 868 C C . GLY A 1 114 ? 3.624 4.367 7.884 1.00 87.56 114 GLY A C 1
ATOM 869 O O . GLY A 1 114 ? 2.715 4.664 8.651 1.00 87.56 114 GLY A O 1
ATOM 870 N N . LYS A 1 115 ? 4.316 5.311 7.222 1.00 89.06 115 LYS A N 1
ATOM 871 C CA . LYS A 1 115 ? 4.046 6.761 7.325 1.00 89.06 115 LYS A CA 1
ATOM 872 C C . LYS A 1 115 ? 2.638 7.150 6.855 1.00 89.06 115 LYS A C 1
ATOM 874 O O . LYS A 1 115 ? 2.132 8.216 7.212 1.00 89.06 115 LYS A O 1
ATOM 879 N N . SER A 1 116 ? 1.988 6.293 6.068 1.00 86.56 116 SER A N 1
ATOM 880 C CA . SER A 1 116 ? 0.603 6.484 5.646 1.00 86.56 116 SER A CA 1
ATOM 881 C C . SER A 1 116 ? -0.404 6.194 6.763 1.00 86.56 116 SER A C 1
ATOM 883 O O . SER A 1 116 ? -1.561 6.567 6.604 1.00 86.56 116 SER A O 1
ATOM 885 N N . ILE A 1 117 ? 0.005 5.606 7.896 1.00 89.81 117 ILE A N 1
ATOM 886 C CA . ILE A 1 117 ? -0.826 5.477 9.103 1.00 89.81 117 ILE A CA 1
ATOM 887 C C . ILE A 1 117 ? -0.832 6.830 9.825 1.00 89.81 117 ILE A C 1
ATOM 889 O O . ILE A 1 117 ? -0.048 7.089 10.735 1.00 89.81 117 ILE A O 1
ATOM 893 N N . ASN A 1 118 ? -1.695 7.732 9.369 1.00 89.88 118 ASN A N 1
ATOM 894 C CA . ASN A 1 118 ? -1.818 9.094 9.879 1.00 89.88 118 ASN A CA 1
ATOM 895 C C . ASN A 1 118 ? -3.292 9.551 9.863 1.00 89.88 118 ASN A C 1
ATOM 897 O O . ASN A 1 118 ? -4.118 8.885 9.231 1.00 89.88 118 ASN A O 1
ATOM 901 N N . PRO A 1 119 ? -3.647 10.670 10.529 1.00 87.62 119 PRO A N 1
ATOM 902 C CA . PRO A 1 119 ? -5.045 11.093 10.662 1.00 87.62 119 PRO A CA 1
ATOM 903 C C . PRO A 1 119 ? -5.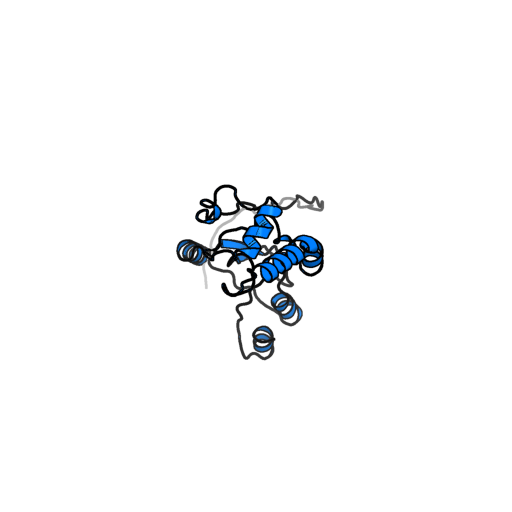767 11.321 9.330 1.00 87.62 119 PRO A C 1
ATOM 905 O O . PRO A 1 119 ? -6.942 10.993 9.221 1.00 87.62 119 PRO A O 1
ATOM 908 N N . LYS A 1 120 ? -5.060 11.811 8.301 1.00 83.06 120 LYS A N 1
ATOM 909 C CA . LYS A 1 120 ? -5.625 12.063 6.962 1.00 83.06 120 LYS A CA 1
ATOM 910 C C . LYS A 1 120 ? -6.063 10.768 6.270 1.00 83.06 120 LYS A C 1
ATOM 912 O O . LYS A 1 120 ? -7.042 10.762 5.533 1.00 83.06 120 LYS A O 1
ATOM 917 N N . ASN A 1 121 ? -5.338 9.675 6.498 1.00 86.12 121 ASN A N 1
ATOM 918 C CA . ASN A 1 121 ? -5.534 8.422 5.770 1.00 86.12 121 ASN A CA 1
ATOM 919 C C . ASN A 1 121 ? -6.298 7.353 6.559 1.00 86.12 121 ASN A C 1
ATOM 921 O O . ASN A 1 121 ? -7.003 6.554 5.950 1.00 86.12 121 ASN A O 1
ATOM 925 N N . ALA A 1 122 ? -6.157 7.301 7.887 1.00 88.25 122 ALA A N 1
ATOM 926 C CA . ALA A 1 122 ? -6.664 6.186 8.696 1.00 88.25 122 ALA A CA 1
ATOM 927 C C . ALA A 1 122 ? -8.195 6.095 8.756 1.00 88.25 122 ALA A C 1
ATOM 929 O O . ALA A 1 122 ? -8.738 5.011 8.941 1.00 88.25 122 ALA A O 1
ATOM 930 N N . ILE A 1 123 ? -8.875 7.224 8.573 1.00 88.31 123 ILE A N 1
ATOM 931 C CA . ILE A 1 123 ? -10.342 7.337 8.568 1.00 88.31 123 ILE A CA 1
ATOM 932 C C . ILE A 1 123 ? -10.898 7.594 7.164 1.00 88.31 123 ILE A C 1
ATOM 934 O O . ILE A 1 123 ? -12.080 7.899 7.010 1.00 88.31 123 ILE A O 1
ATOM 938 N N . ARG A 1 124 ? -10.045 7.545 6.134 1.00 83.75 124 ARG A N 1
ATOM 939 C CA . ARG A 1 124 ? -10.455 7.866 4.771 1.00 83.75 124 ARG A CA 1
ATOM 940 C C . ARG A 1 124 ? -11.485 6.843 4.311 1.00 83.75 124 ARG A C 1
ATOM 942 O O . ARG A 1 124 ? -11.209 5.646 4.309 1.00 83.75 124 ARG A O 1
ATOM 949 N N . ASN A 1 125 ? -12.651 7.320 3.894 1.00 74.50 125 ASN A N 1
ATOM 950 C CA . ASN A 1 125 ? -13.698 6.445 3.396 1.00 74.50 125 ASN A CA 1
ATOM 951 C C . ASN A 1 125 ? -13.310 5.849 2.043 1.00 74.50 125 ASN A C 1
ATOM 953 O O . ASN A 1 125 ? -12.985 6.569 1.101 1.00 74.50 125 ASN A O 1
ATOM 957 N N . THR A 1 126 ? -13.378 4.527 1.949 1.00 72.81 126 THR A N 1
ATOM 958 C CA . THR A 1 126 ? -13.088 3.767 0.729 1.00 72.81 126 THR A CA 1
ATOM 959 C C . THR A 1 126 ? -14.264 2.903 0.277 1.00 72.81 126 THR A C 1
ATOM 961 O O . THR A 1 126 ? -14.097 1.973 -0.507 1.00 72.81 126 THR A O 1
ATOM 964 N N . GLY A 1 127 ? -15.473 3.219 0.752 1.00 76.56 127 GLY A N 1
ATOM 965 C CA . GLY A 1 127 ? -16.717 2.526 0.407 1.00 76.56 127 GLY A CA 1
ATOM 966 C C . GLY A 1 127 ? -17.013 1.297 1.268 1.00 76.56 127 GLY A C 1
ATOM 967 O O . GLY A 1 127 ? -18.016 0.629 1.038 1.00 76.56 127 GLY A O 1
ATOM 968 N N . THR A 1 128 ? -16.165 0.999 2.258 1.00 83.06 128 THR A N 1
ATOM 969 C CA . THR A 1 128 ? -16.386 -0.068 3.246 1.00 83.06 128 THR A CA 1
ATOM 970 C C . THR A 1 128 ? -16.640 0.544 4.618 1.00 83.06 128 THR A C 1
ATOM 972 O O . THR A 1 128 ? -15.938 1.467 5.027 1.00 83.06 128 THR A O 1
ATOM 975 N N . GLU A 1 129 ? -17.637 0.029 5.335 1.00 89.62 129 GLU A N 1
ATOM 976 C CA . GLU A 1 129 ? -17.970 0.503 6.679 1.00 89.62 129 GLU A CA 1
ATOM 977 C C . GLU A 1 129 ? -16.855 0.188 7.686 1.00 89.62 129 GLU A C 1
ATOM 979 O O . GLU A 1 129 ? -16.242 -0.883 7.663 1.00 89.62 129 GLU A O 1
ATOM 984 N N . PHE A 1 130 ? -16.611 1.118 8.611 1.00 93.06 130 PHE A N 1
ATOM 985 C CA . PHE A 1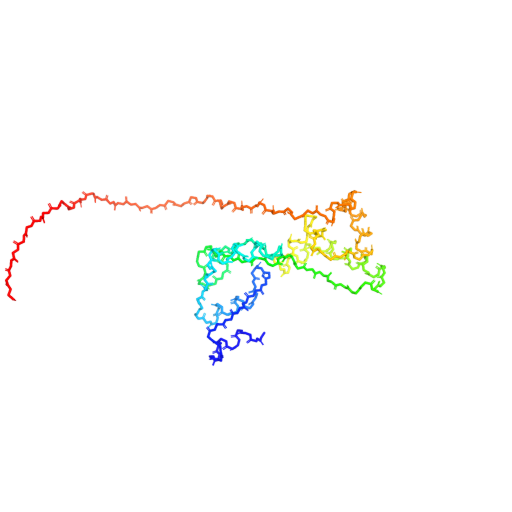 130 ? -15.684 0.896 9.716 1.00 93.06 130 PHE A CA 1
ATOM 986 C C . PHE A 1 130 ? -16.319 0.014 10.794 1.00 93.06 130 PHE A C 1
ATOM 988 O O . PHE A 1 130 ? -17.480 0.184 11.164 1.00 93.06 130 PHE A O 1
ATOM 995 N N . HIS A 1 131 ? -15.522 -0.887 11.365 1.00 95.94 131 HIS A N 1
ATOM 996 C CA . HIS A 1 131 ? -15.952 -1.704 12.496 1.00 95.94 131 HIS A CA 1
ATOM 997 C C . HIS A 1 131 ? -16.226 -0.832 13.741 1.00 95.94 131 HIS A C 1
ATOM 999 O O . HIS A 1 131 ? -15.412 0.056 14.024 1.00 95.94 131 HIS A O 1
ATOM 1005 N N . PRO A 1 132 ? -17.274 -1.102 14.549 1.00 96.00 132 PRO A N 1
ATOM 1006 C CA . PRO A 1 132 ? -17.611 -0.291 15.727 1.00 96.00 132 PRO A CA 1
ATOM 1007 C C . PRO A 1 132 ? -16.437 -0.059 16.691 1.00 96.00 132 PRO A C 1
ATOM 1009 O O . PRO A 1 132 ? -16.220 1.064 17.141 1.00 96.00 132 PRO A O 1
ATOM 1012 N N . GLY A 1 133 ? -15.613 -1.086 16.926 1.00 97.00 133 GLY A N 1
ATOM 1013 C CA . GLY A 1 133 ? -14.418 -0.980 17.775 1.00 97.00 133 GLY A CA 1
ATOM 1014 C C . GLY A 1 133 ? -13.359 -0.005 17.241 1.00 97.00 133 GLY A C 1
ATOM 1015 O O . GLY A 1 133 ? -12.759 0.739 18.016 1.00 97.00 133 GLY A O 1
ATOM 1016 N N . ALA A 1 134 ? -13.173 0.062 15.917 1.00 95.88 134 ALA A N 1
ATOM 1017 C CA . ALA A 1 134 ? -12.266 1.025 15.291 1.00 95.88 134 ALA A CA 1
ATOM 1018 C C . ALA A 1 134 ? -12.834 2.451 15.371 1.00 95.88 134 ALA A C 1
ATOM 1020 O O . ALA A 1 134 ? -12.116 3.378 15.739 1.00 95.88 134 ALA A O 1
ATOM 1021 N N . ILE A 1 135 ? -14.140 2.620 15.116 1.00 95.12 135 ILE A N 1
ATOM 1022 C CA . ILE A 1 135 ? -14.840 3.909 15.267 1.00 95.12 135 ILE A CA 1
ATOM 1023 C C . ILE A 1 135 ? -14.680 4.439 16.693 1.00 95.12 135 ILE A C 1
ATOM 1025 O O . ILE A 1 135 ? -14.364 5.613 16.884 1.00 95.12 135 ILE A O 1
ATOM 1029 N N . ARG A 1 136 ? -14.891 3.579 17.697 1.00 96.56 136 ARG A N 1
ATOM 1030 C CA . ARG A 1 136 ? -14.748 3.935 19.112 1.00 96.56 136 ARG A CA 1
ATOM 1031 C C . ARG A 1 136 ? -13.352 4.476 19.403 1.00 96.56 136 ARG A C 1
ATOM 1033 O O . ARG A 1 136 ? -13.231 5.573 19.942 1.00 96.56 136 ARG A O 1
ATOM 1040 N N . PHE A 1 137 ? -12.315 3.765 18.962 1.00 96.94 137 PHE A N 1
ATOM 1041 C CA . PHE A 1 137 ? -10.935 4.220 19.110 1.00 96.94 137 PHE A CA 1
ATOM 1042 C C . PHE A 1 137 ? -10.678 5.558 18.402 1.00 96.94 137 PHE A C 1
ATOM 1044 O O . PHE A 1 137 ? -10.141 6.481 19.007 1.00 96.94 137 PHE A O 1
ATOM 1051 N N . TYR A 1 138 ? -11.082 5.704 17.138 1.00 95.44 138 TYR A N 1
ATOM 1052 C CA . TYR A 1 138 ? -10.828 6.932 16.385 1.00 95.44 138 TYR A CA 1
ATOM 1053 C C . TYR A 1 138 ? -11.545 8.155 16.967 1.00 95.44 138 TYR A C 1
ATOM 1055 O O . TYR A 1 138 ? -11.017 9.267 16.889 1.00 95.44 138 TYR A O 1
ATOM 1063 N N . LYS A 1 139 ? -12.717 7.965 17.588 1.00 95.12 139 LYS A N 1
ATOM 1064 C CA . LYS A 1 139 ? -13.408 9.016 18.348 1.00 95.12 139 LYS A CA 1
ATOM 1065 C C . LYS A 1 139 ? -12.615 9.426 19.583 1.00 95.12 139 LYS A C 1
ATOM 1067 O O . LYS A 1 139 ? -12.418 10.616 19.800 1.00 95.12 139 LYS A O 1
ATOM 1072 N N . GLU A 1 140 ? -12.125 8.462 20.359 1.00 95.56 140 GLU A N 1
ATOM 1073 C CA . GLU A 1 140 ? -11.288 8.728 21.538 1.00 95.56 140 GLU A CA 1
ATOM 1074 C C . GLU A 1 140 ? -9.964 9.408 21.174 1.00 95.56 140 GLU A C 1
ATOM 1076 O O . GLU A 1 140 ? -9.516 10.313 21.874 1.00 95.56 140 GLU A O 1
ATOM 1081 N N . ALA A 1 141 ? -9.364 9.017 20.049 1.00 93.88 141 ALA A N 1
ATOM 1082 C CA . ALA A 1 141 ? -8.149 9.624 19.517 1.00 93.88 141 ALA A CA 1
ATOM 1083 C C . ALA A 1 141 ? -8.377 11.026 18.914 1.00 93.88 141 ALA A C 1
ATOM 1085 O O . ALA A 1 141 ? -7.416 11.664 18.488 1.00 93.88 141 ALA A O 1
ATOM 1086 N N . GLY A 1 142 ? -9.626 11.502 18.850 1.00 93.38 142 GLY A N 1
ATOM 1087 C CA . GLY A 1 142 ? -9.973 12.821 18.320 1.00 93.38 142 GLY A CA 1
ATOM 1088 C C . GLY A 1 142 ? -9.774 12.968 16.812 1.00 93.38 142 GLY A C 1
ATOM 1089 O O . GLY A 1 142 ? -9.706 14.090 16.319 1.00 93.38 142 GLY A O 1
ATOM 1090 N N . ILE A 1 143 ? -9.658 11.856 16.080 1.00 92.62 143 ILE A N 1
ATOM 1091 C CA . ILE A 1 143 ? -9.487 11.876 14.622 1.00 92.62 143 ILE A CA 1
ATOM 1092 C C . ILE A 1 143 ? -10.775 11.531 13.881 1.00 92.62 143 ILE A C 1
ATOM 1094 O O . ILE A 1 143 ? -10.846 11.724 12.679 1.00 92.62 143 ILE A O 1
ATOM 1098 N N . TRP A 1 144 ? -11.803 11.024 14.560 1.00 90.88 144 TRP A N 1
ATOM 1099 C CA . TRP A 1 144 ? -13.076 10.720 13.912 1.00 90.88 144 TRP A CA 1
ATOM 1100 C C . TRP A 1 144 ? -13.850 12.000 13.540 1.00 90.88 144 TRP A C 1
ATOM 1102 O O . TRP A 1 144 ? -13.951 12.892 14.388 1.00 90.88 144 TRP A O 1
ATOM 1112 N N . PRO A 1 145 ? -14.453 12.095 12.338 1.00 83.25 145 PRO A N 1
ATOM 1113 C CA . PRO A 1 145 ? -15.234 13.268 11.946 1.00 83.25 145 PRO A CA 1
ATOM 1114 C C . PRO A 1 145 ? -16.447 13.469 12.868 1.00 83.25 145 PRO A C 1
ATOM 1116 O O . PRO A 1 145 ? -17.137 12.505 13.214 1.00 83.25 145 PRO A O 1
ATOM 1119 N N . SER A 1 146 ? -16.720 14.714 13.270 1.00 67.88 146 SER A N 1
ATOM 1120 C CA . SER A 1 146 ? -17.859 15.063 14.139 1.00 67.88 146 SER A CA 1
ATOM 1121 C C . SER A 1 146 ? -19.208 14.790 13.479 1.00 67.88 146 SER A C 1
ATOM 1123 O O . SER A 1 146 ? -20.156 14.394 14.157 1.00 67.88 146 SER A O 1
ATOM 1125 N N . ASP A 1 147 ? -19.260 14.924 12.155 1.00 58.34 147 ASP A N 1
ATOM 1126 C CA . ASP A 1 147 ? -20.440 14.673 11.347 1.00 58.34 147 ASP A CA 1
ATOM 1127 C C . ASP A 1 147 ? -20.246 13.354 10.599 1.00 58.34 147 ASP A C 1
ATOM 1129 O O . ASP A 1 147 ? -19.487 13.249 9.637 1.00 58.34 147 ASP A O 1
ATOM 1133 N N . ALA A 1 148 ? -20.944 12.308 11.049 1.00 48.75 148 ALA A N 1
ATOM 1134 C CA . ALA A 1 148 ? -20.890 10.968 10.457 1.00 48.75 148 ALA A CA 1
ATOM 1135 C C . ALA A 1 148 ? -21.277 10.925 8.958 1.00 48.75 148 ALA A C 1
ATOM 1137 O O . ALA A 1 148 ? -21.118 9.886 8.324 1.00 48.75 148 ALA A O 1
ATOM 1138 N N . ALA A 1 149 ? -21.759 12.040 8.394 1.00 41.97 149 ALA A N 1
ATOM 1139 C CA . ALA A 1 149 ? -22.075 12.208 6.980 1.00 41.97 149 ALA A CA 1
ATOM 1140 C C . ALA A 1 149 ? -20.830 12.443 6.095 1.00 41.97 149 ALA A C 1
ATOM 1142 O O . ALA A 1 149 ? -20.791 11.940 4.972 1.00 41.97 149 ALA A O 1
ATOM 1143 N N . ASP A 1 150 ? -19.772 13.093 6.588 1.00 42.09 150 ASP A N 1
ATOM 1144 C CA . ASP A 1 150 ? -18.579 13.378 5.766 1.00 42.09 150 ASP A CA 1
ATOM 1145 C C . ASP A 1 150 ? -17.644 12.170 5.645 1.00 42.09 150 ASP A C 1
ATOM 1147 O O . ASP A 1 150 ? -16.985 11.976 4.625 1.00 42.09 150 ASP A O 1
ATOM 1151 N N . ALA A 1 151 ? -17.693 11.252 6.616 1.00 45.00 151 ALA A N 1
ATOM 1152 C CA . ALA A 1 151 ? -17.104 9.924 6.466 1.00 45.00 151 ALA A CA 1
ATOM 1153 C C . ALA A 1 151 ? -17.852 9.060 5.435 1.00 45.00 151 ALA A C 1
ATOM 1155 O O . ALA A 1 151 ? -17.367 7.990 5.103 1.00 45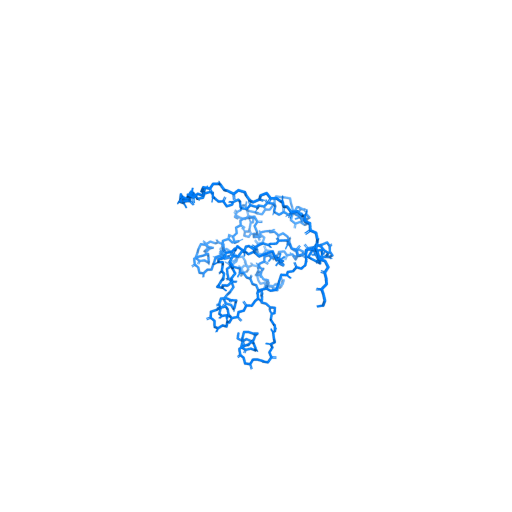.00 151 ALA A O 1
ATOM 1156 N N . THR A 1 152 ? -19.019 9.480 4.925 1.00 37.69 152 THR A N 1
ATOM 1157 C CA . THR A 1 152 ? -19.778 8.740 3.898 1.00 37.69 152 THR A CA 1
ATOM 1158 C C . THR A 1 152 ? -19.694 9.358 2.506 1.00 37.69 152 THR A C 1
ATOM 1160 O O . THR A 1 152 ? -20.082 8.700 1.544 1.00 37.69 152 THR A O 1
ATOM 1163 N N . ASN A 1 153 ? -19.147 10.569 2.359 1.00 35.75 153 ASN A N 1
ATOM 1164 C CA . ASN A 1 153 ? -19.131 11.240 1.065 1.00 35.75 153 ASN A CA 1
ATOM 1165 C C . ASN A 1 153 ? -18.042 12.319 0.980 1.00 35.75 153 ASN A C 1
ATOM 1167 O O . ASN A 1 153 ? -18.323 13.491 1.192 1.00 35.75 153 ASN A O 1
ATOM 1171 N N . SER A 1 154 ? -16.805 11.938 0.657 1.00 33.75 154 SER A N 1
ATOM 1172 C CA . SER A 1 154 ? -15.790 12.859 0.121 1.00 33.75 154 SER A CA 1
ATOM 1173 C C . SER A 1 154 ? -14.680 12.063 -0.555 1.00 33.75 154 SER A C 1
ATOM 1175 O O . SER A 1 154 ? -13.689 11.662 0.055 1.00 33.75 154 SER A O 1
ATOM 1177 N N . ALA A 1 155 ? -14.865 11.820 -1.850 1.00 35.50 155 ALA A N 1
ATOM 1178 C CA . ALA A 1 155 ? -13.762 11.560 -2.758 1.00 35.50 155 ALA A CA 1
ATOM 1179 C C . ALA A 1 155 ? -13.022 12.888 -2.991 1.00 35.50 155 ALA A C 1
ATOM 1181 O O . ALA A 1 155 ? -13.206 13.529 -4.020 1.00 35.50 155 ALA A O 1
ATOM 1182 N N . GLU A 1 156 ? -12.232 13.344 -2.019 1.00 34.00 156 GLU A N 1
ATOM 1183 C CA . GLU A 1 156 ? -11.314 14.460 -2.247 1.00 34.00 156 GLU A CA 1
ATOM 1184 C C . GLU A 1 156 ? -9.936 13.926 -2.645 1.00 34.00 156 GLU A C 1
ATOM 1186 O O . GLU A 1 156 ? -9.242 13.230 -1.898 1.00 34.00 156 GLU A O 1
ATOM 1191 N N . THR A 1 157 ? -9.567 14.250 -3.881 1.00 30.73 157 THR A N 1
ATOM 1192 C CA . THR A 1 157 ? -8.238 14.100 -4.472 1.00 30.73 157 THR A CA 1
ATOM 1193 C C . THR A 1 157 ? -7.190 14.829 -3.629 1.00 30.73 157 THR A C 1
ATOM 1195 O O . THR A 1 157 ? -7.293 16.049 -3.476 1.00 30.73 157 THR A O 1
ATOM 1198 N N . PRO A 1 158 ? -6.141 14.159 -3.121 1.00 37.66 158 PRO A N 1
ATOM 1199 C CA . PRO A 1 158 ? -5.021 14.868 -2.531 1.00 37.66 158 PRO A CA 1
ATOM 1200 C C . PRO A 1 158 ? -4.143 15.435 -3.655 1.00 37.66 158 PRO A C 1
ATOM 1202 O O . PRO A 1 158 ? -3.344 14.725 -4.258 1.00 37.66 158 PRO A O 1
ATOM 1205 N N . SER A 1 159 ? -4.302 16.732 -3.922 1.00 35.19 159 SER A N 1
ATOM 1206 C CA . SER A 1 159 ? -3.237 17.566 -4.478 1.00 35.19 159 SER A CA 1
ATOM 1207 C C . SER A 1 159 ? -2.131 17.649 -3.427 1.00 35.19 159 SER A C 1
ATOM 1209 O O . SER A 1 159 ? -2.303 18.291 -2.399 1.00 35.19 159 SER A O 1
ATOM 1211 N N . ASP A 1 160 ? -1.039 16.925 -3.640 1.00 32.16 160 ASP A N 1
ATOM 1212 C CA . ASP A 1 160 ? 0.248 17.198 -2.998 1.00 32.16 160 ASP A CA 1
ATOM 1213 C C . ASP A 1 160 ? 1.342 16.705 -3.947 1.00 32.16 160 ASP A C 1
ATOM 1215 O O . ASP A 1 160 ? 1.904 15.616 -3.823 1.00 32.16 160 ASP A O 1
ATOM 1219 N N . SER A 1 161 ? 1.599 17.531 -4.960 1.00 33.00 161 SER A N 1
ATOM 1220 C CA . SER A 1 161 ? 2.868 17.558 -5.669 1.00 33.00 161 SER A CA 1
ATOM 1221 C C . SER A 1 161 ? 3.951 17.939 -4.661 1.00 33.00 161 SER A C 1
ATOM 1223 O O . SER A 1 161 ? 4.100 19.113 -4.312 1.00 33.00 161 SER A O 1
ATOM 1225 N N . ALA A 1 162 ? 4.705 16.960 -4.171 1.00 30.97 162 ALA A N 1
ATOM 1226 C CA . ALA A 1 162 ? 5.975 17.248 -3.527 1.00 30.97 162 ALA A CA 1
ATOM 1227 C C . ALA A 1 162 ? 6.909 17.839 -4.596 1.00 30.97 162 ALA A C 1
ATOM 1229 O O . ALA A 1 162 ? 7.438 17.120 -5.438 1.00 30.97 162 ALA A O 1
ATOM 1230 N N . SER A 1 163 ? 7.052 19.165 -4.588 1.00 26.80 163 SER A N 1
ATOM 1231 C CA . SER A 1 163 ? 8.071 19.879 -5.357 1.00 26.80 163 SER A CA 1
ATOM 1232 C C . SER A 1 163 ? 9.455 19.345 -4.966 1.00 26.80 163 SER A C 1
ATOM 1234 O O . SER A 1 163 ? 9.739 19.285 -3.763 1.00 26.80 163 SER A O 1
ATOM 1236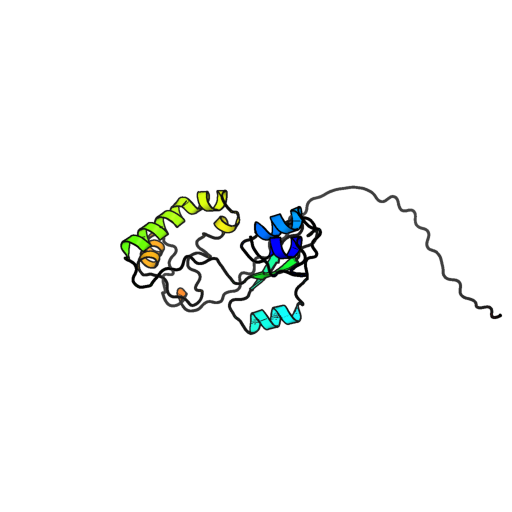 N N . PRO A 1 164 ? 10.333 18.973 -5.914 1.00 31.95 164 PRO A N 1
ATOM 1237 C CA . PRO A 1 164 ? 11.701 18.638 -5.572 1.00 31.95 164 PRO A CA 1
ATOM 1238 C C . PRO A 1 164 ? 12.444 19.909 -5.158 1.00 31.95 164 PRO A C 1
ATOM 1240 O O . PRO A 1 164 ? 12.302 20.971 -5.765 1.00 31.95 164 PRO A O 1
ATOM 1243 N N . ALA A 1 165 ? 13.202 19.781 -4.073 1.00 29.48 165 ALA A N 1
ATOM 1244 C CA . ALA A 1 165 ? 14.135 20.782 -3.597 1.00 29.48 165 ALA A CA 1
ATOM 1245 C C . ALA A 1 165 ? 15.205 21.043 -4.668 1.00 29.48 165 ALA A C 1
ATOM 1247 O O . ALA A 1 165 ? 15.821 20.106 -5.174 1.00 29.48 165 ALA A O 1
ATOM 1248 N N . GLU A 1 166 ? 15.433 22.317 -4.981 1.00 29.00 166 GLU A N 1
ATOM 1249 C CA . GLU A 1 166 ? 16.590 22.769 -5.747 1.00 29.00 166 GLU A CA 1
ATOM 1250 C C . GLU A 1 166 ? 17.873 22.374 -4.999 1.00 29.00 166 GLU A C 1
ATOM 1252 O O . GLU A 1 166 ? 18.119 22.827 -3.879 1.00 29.00 166 GLU A O 1
ATOM 1257 N N . SER A 1 167 ? 18.695 21.518 -5.609 1.00 30.98 167 SER A N 1
ATOM 1258 C CA . SER A 1 167 ? 20.089 21.333 -5.213 1.00 30.98 167 SER A CA 1
ATOM 1259 C C . SER A 1 167 ? 20.987 21.949 -6.276 1.00 30.98 167 SER A C 1
ATOM 1261 O O . SER A 1 167 ? 21.055 21.459 -7.404 1.00 30.98 167 SER A O 1
ATOM 1263 N N . GLU A 1 168 ? 21.681 23.016 -5.893 1.00 32.25 168 GLU A N 1
ATOM 1264 C CA . GLU A 1 168 ? 22.814 23.566 -6.624 1.00 32.25 168 GLU A CA 1
ATOM 1265 C C . GLU A 1 168 ? 23.886 22.493 -6.864 1.00 32.25 168 GLU A C 1
ATOM 1267 O O . GLU A 1 168 ? 24.344 21.833 -5.929 1.00 32.25 168 GLU A O 1
ATOM 1272 N N . ALA A 1 169 ? 24.358 22.389 -8.104 1.00 30.77 169 ALA A N 1
ATOM 1273 C CA . ALA A 1 169 ? 25.699 21.908 -8.400 1.00 30.77 169 ALA A CA 1
ATOM 1274 C C . ALA A 1 169 ? 26.234 22.637 -9.637 1.00 30.77 169 ALA A C 1
ATOM 1276 O O . ALA A 1 169 ? 25.684 22.559 -10.733 1.00 30.77 169 ALA A O 1
ATOM 1277 N N . ALA A 1 170 ? 27.311 23.380 -9.412 1.00 29.34 170 ALA A N 1
ATOM 1278 C CA . ALA A 1 170 ? 28.118 24.044 -10.414 1.00 29.34 170 ALA A CA 1
ATOM 1279 C C . ALA A 1 170 ? 28.858 23.043 -11.315 1.00 29.34 170 ALA A C 1
ATOM 1281 O O . ALA A 1 170 ? 29.317 22.006 -10.835 1.00 29.34 170 ALA A O 1
ATOM 1282 N N . GLY A 1 171 ? 29.111 23.436 -12.568 1.00 25.36 171 GLY A N 1
ATOM 1283 C CA . GLY A 1 171 ? 30.285 22.958 -13.298 1.00 25.36 171 GLY A CA 1
ATOM 1284 C C . GLY A 1 171 ? 30.142 22.842 -14.812 1.00 25.36 171 GLY A C 1
ATOM 1285 O O . GLY A 1 171 ? 29.750 21.792 -15.297 1.00 25.36 171 GLY A O 1
ATOM 1286 N N . GLY A 1 172 ? 30.629 23.867 -15.519 1.00 30.03 172 GLY A N 1
ATOM 1287 C CA . GLY A 1 172 ? 31.365 23.698 -16.776 1.00 30.03 172 GLY A CA 1
ATOM 1288 C C . GLY A 1 172 ? 30.580 23.904 -18.068 1.00 30.03 172 GLY A C 1
ATOM 1289 O O . GLY A 1 172 ? 29.850 23.019 -18.479 1.00 30.03 172 GLY A O 1
ATOM 1290 N N . ASP A 1 173 ? 30.842 25.023 -18.746 1.00 31.05 173 ASP A N 1
ATOM 1291 C CA . ASP A 1 173 ? 30.791 25.088 -20.210 1.00 31.05 173 ASP A CA 1
ATOM 1292 C C . ASP A 1 173 ? 31.780 26.157 -20.707 1.00 31.05 173 ASP A C 1
ATOM 1294 O O . ASP A 1 173 ? 31.505 27.357 -20.705 1.00 31.05 173 ASP A O 1
ATOM 1298 N N . ASP A 1 174 ? 32.968 25.689 -21.100 1.00 38.00 174 ASP A N 1
ATOM 1299 C CA . ASP A 1 174 ? 33.753 26.296 -22.174 1.00 38.00 174 ASP A CA 1
ATOM 1300 C C . ASP A 1 174 ? 33.126 25.813 -23.489 1.00 38.00 174 ASP A C 1
ATOM 1302 O O . ASP A 1 174 ? 33.301 24.658 -23.877 1.00 38.00 174 ASP A O 1
ATOM 1306 N N . ALA A 1 175 ? 32.399 26.687 -24.184 1.00 35.09 175 ALA A N 1
ATOM 1307 C CA . ALA A 1 175 ? 31.964 26.442 -25.555 1.00 35.09 175 ALA A CA 1
ATOM 1308 C C . ALA A 1 175 ? 32.060 27.739 -26.364 1.00 35.09 175 ALA A C 1
ATOM 1310 O O . ALA A 1 175 ? 31.171 28.591 -26.357 1.00 35.09 175 ALA A O 1
ATOM 1311 N N . ASP A 1 176 ? 33.201 27.869 -27.039 1.00 33.66 176 ASP A N 1
ATOM 1312 C CA . ASP A 1 176 ? 33.457 28.842 -28.092 1.00 33.66 176 ASP A CA 1
ATOM 1313 C C . ASP A 1 176 ? 32.477 28.621 -29.257 1.00 33.66 176 ASP A C 1
ATOM 1315 O O . ASP A 1 176 ? 32.178 27.494 -29.667 1.00 33.66 176 ASP A O 1
ATOM 1319 N N . ALA A 1 177 ? 31.948 29.728 -29.758 1.00 32.53 177 ALA A N 1
ATOM 1320 C CA . ALA A 1 177 ? 30.905 29.788 -30.755 1.00 32.53 177 ALA A CA 1
ATOM 1321 C C . ALA A 1 177 ? 31.507 29.717 -32.162 1.00 32.53 177 ALA A C 1
ATOM 1323 O O . ALA A 1 177 ? 32.228 30.615 -32.589 1.00 32.53 177 ALA A O 1
ATOM 1324 N N . ALA A 1 178 ? 31.111 28.714 -32.945 1.00 34.41 178 ALA A N 1
ATOM 1325 C CA . ALA A 1 178 ? 31.240 28.773 -34.397 1.00 34.41 178 ALA A CA 1
ATOM 1326 C C . ALA A 1 178 ? 30.068 28.054 -35.075 1.00 34.41 178 ALA A C 1
ATOM 1328 O O . ALA A 1 178 ? 30.036 26.832 -35.208 1.00 34.41 178 ALA A O 1
ATOM 1329 N N . SER A 1 179 ? 29.091 28.844 -35.516 1.00 34.97 179 SER A N 1
ATOM 1330 C CA . SER A 1 179 ? 28.024 28.437 -36.431 1.00 34.97 179 SER A CA 1
ATOM 1331 C C . SER A 1 179 ? 28.596 27.964 -37.775 1.00 34.97 179 SER A C 1
ATOM 1333 O O . SER A 1 179 ? 29.462 28.654 -38.318 1.00 34.97 179 SER A O 1
ATOM 1335 N N . PRO A 1 180 ? 28.059 26.911 -38.416 1.00 36.38 180 PRO A N 1
ATOM 1336 C CA . PRO A 1 180 ? 28.214 26.740 -39.850 1.00 36.38 180 PRO A CA 1
ATOM 1337 C C . PRO A 1 180 ? 27.007 27.345 -40.574 1.00 36.38 180 PRO A C 1
ATOM 1339 O O . PRO A 1 180 ? 25.861 26.920 -40.419 1.00 36.38 180 PRO A O 1
ATOM 1342 N N . THR A 1 181 ? 27.285 28.374 -41.369 1.00 37.78 181 THR A N 1
ATOM 1343 C CA . THR A 1 181 ? 26.372 28.940 -42.359 1.00 37.78 181 THR A CA 1
ATOM 1344 C C . THR A 1 181 ? 26.091 27.926 -43.465 1.00 37.78 181 THR A C 1
ATOM 1346 O O . THR A 1 181 ? 26.994 27.256 -43.958 1.00 37.78 181 THR A O 1
ATOM 1349 N N . THR A 1 182 ? 24.829 27.870 -43.871 1.00 34.88 182 THR A N 1
ATOM 1350 C CA . THR A 1 182 ? 24.303 27.200 -45.063 1.00 34.88 182 THR A CA 1
ATOM 1351 C C . THR A 1 182 ? 25.035 27.595 -46.343 1.00 34.88 182 THR A C 1
ATOM 1353 O O . THR A 1 182 ? 25.176 28.788 -46.605 1.00 34.88 182 THR A O 1
ATOM 1356 N N . ASP A 1 183 ? 25.351 26.614 -47.188 1.00 35.00 183 ASP A N 1
ATOM 1357 C CA . ASP A 1 183 ? 25.422 26.806 -48.637 1.00 35.00 183 ASP A CA 1
ATOM 1358 C C . ASP A 1 183 ? 24.808 25.592 -49.346 1.00 35.00 183 ASP A C 1
ATOM 1360 O O . ASP A 1 183 ? 25.105 24.436 -49.040 1.00 35.00 183 ASP A O 1
ATOM 1364 N N . VAL A 1 184 ? 23.873 25.889 -50.241 1.00 38.56 184 VAL A N 1
ATOM 1365 C CA . VAL A 1 184 ? 23.136 24.956 -51.088 1.00 38.56 184 VAL A CA 1
ATOM 1366 C C . VAL A 1 184 ? 23.611 25.207 -52.510 1.00 38.56 184 VAL A C 1
ATOM 1368 O O . VAL A 1 184 ? 23.431 26.317 -53.008 1.00 38.56 184 VAL A O 1
ATOM 1371 N N . SER A 1 185 ? 24.098 24.177 -53.206 1.00 39.28 185 SER A N 1
ATOM 1372 C CA . SER A 1 185 ? 23.891 24.030 -54.654 1.00 39.28 185 SER A CA 1
ATOM 1373 C C . SER A 1 185 ? 24.120 22.589 -55.138 1.00 39.28 185 SER A C 1
ATOM 1375 O O . SER A 1 185 ? 24.940 21.876 -54.560 1.00 39.28 185 SER A O 1
ATOM 1377 N N . PRO A 1 186 ? 23.380 22.139 -56.173 1.00 45.72 186 PRO A N 1
ATOM 1378 C CA . PRO A 1 186 ? 23.303 20.743 -56.597 1.00 45.72 186 PRO A CA 1
ATOM 1379 C C . PRO A 1 186 ? 24.259 20.426 -57.759 1.00 45.72 186 PRO A C 1
ATOM 1381 O O . PRO A 1 186 ? 24.541 21.286 -58.593 1.00 45.72 186 PRO A O 1
ATOM 1384 N N . SER A 1 187 ? 24.676 19.165 -57.888 1.00 41.22 187 SER A N 1
ATOM 1385 C CA . SER A 1 187 ? 25.202 18.642 -59.154 1.00 41.22 187 SER A CA 1
ATOM 1386 C C . SER A 1 187 ? 24.830 17.174 -59.348 1.00 41.22 187 SER A C 1
ATOM 1388 O O . SER A 1 187 ? 25.058 16.332 -58.482 1.00 41.22 187 SER A O 1
ATOM 1390 N N . GLU A 1 188 ? 24.244 16.921 -60.509 1.00 42.84 188 GLU A N 1
ATOM 1391 C CA . GLU A 1 188 ? 23.802 15.651 -61.070 1.00 42.84 188 GLU A CA 1
ATOM 1392 C C . GLU A 1 188 ? 24.963 14.680 -61.365 1.00 42.84 188 GLU A C 1
ATOM 1394 O O . GLU A 1 188 ? 26.089 15.107 -61.614 1.00 42.84 188 GLU A O 1
ATOM 1399 N N . GLY A 1 189 ? 24.638 13.384 -61.474 1.00 36.62 189 GLY A N 1
ATOM 1400 C CA . GLY A 1 189 ? 25.279 12.489 -62.448 1.00 36.62 189 GLY A CA 1
ATOM 1401 C C . GLY A 1 189 ? 26.150 11.350 -61.908 1.00 36.62 189 GLY A C 1
ATOM 1402 O O . GLY A 1 189 ? 27.359 11.510 -61.765 1.00 36.62 189 GLY A O 1
ATOM 1403 N N . ASN A 1 190 ? 25.535 10.175 -61.727 1.00 36.59 190 ASN A N 1
ATOM 1404 C CA . ASN A 1 190 ? 25.725 8.936 -62.518 1.00 36.59 190 ASN A CA 1
ATOM 1405 C C . ASN A 1 190 ? 25.519 7.678 -61.666 1.00 36.59 190 ASN A C 1
ATOM 1407 O O . ASN A 1 190 ? 26.372 7.405 -60.795 1.00 36.59 190 ASN A O 1
#

pLDDT: mean 77.47, std 23.79, range [25.36, 98.25]

Secondary structure (DSSP, 8-state):
--HHHHHHHTS-S------SSSPHHHHHHHHHS-----PPPHHHHHHHHHH-TT-EEEEEPTTSSTT--S-EEEEE--PPP----TTS-HHHHHHHHHHHHHTHHHHHHH-GGGGG-SHHHHT---SSPPPHHHHHHHHHTT-S-SSTTGGGS---------PPPP------------PPPP--------

Foldseek 3Di:
DPQLVCVVVVVDVDDDDDDPQPDVSQQVSLVPDPDDDDADDPVVLVVCCVVPVQKDWDWDAAPSHRPRRHIGIDIDSAADDDDDDLPDDLQVLLVVLVVCLVCLVVVCVVPVSSVCSDLVRVLAAPPDDDHNSNLVNCVVVVSHDPDPVVSVDDPDDDPDDPDDDDDDDDDDDPDDDDDDDDDDDDDDDD

Sequence (190 aa):
SGAVDLLGDGSADAAFLGGAVPTGSITQATSTFDVFFVPYDEQVRQRLIEKYPFFHDATVPGGTYKGLDEDFPTLNVGSMHLITSAGQDEELVYQLTKTIWENREEVAAKHPAGKSINPKNAIRNTGTEFHPGAIRFYKEAGIWPSDAADATNSAETPSDSASPAESEAAGGDDADAASPTTDVSPSEGN